Protein AF-A0A849TDD7-F1 (afdb_monomer)

Radius of gyration: 32.03 Å; Cα contacts (8 Å, |Δi|>4): 141; chains: 1; bounding box: 71×81×75 Å

Foldseek 3Di:
DDDDDDDDDDDDDDDDDDDDDDDPPDDDPDDDDDPPDPPDDPPPPPPPPDPPFDKAFADDVVVLVVLLVVLVVVCVVVVNLSVLQSVQVSVQVRQQRIDTNNFGKGFQDHSVVVSVVVVCCCVVPVVVLVVVLVVCCVPQNCPGPSNVVSVCCCVLPVVLLVVQLVVVVVVQNRQQRIDDPNDGGHDDDDSNVSSVVSSVVVVVD

Solvent-accessible surface area (backbone atoms only — not comparable to full-atom values): 12435 Å² total; per-residue (Å²): 135,92,80,88,89,81,86,86,86,85,88,82,83,88,80,91,83,89,83,87,82,83,81,83,79,87,84,88,86,86,78,82,89,71,86,70,71,78,75,74,72,75,73,70,76,75,79,64,72,80,77,76,72,52,75,46,78,60,78,60,71,65,63,53,51,54,50,52,52,54,32,49,52,48,12,62,76,48,77,52,62,39,43,41,46,40,55,36,51,54,48,36,54,55,32,55,20,37,21,56,75,84,45,51,34,45,58,73,64,56,25,65,62,52,47,52,54,47,50,51,46,42,61,73,46,50,47,53,54,51,51,52,50,51,52,43,36,74,76,60,32,78,89,28,69,66,43,51,51,52,52,48,46,42,60,73,47,49,46,52,35,52,50,37,34,50,51,47,53,52,50,38,51,50,31,60,29,29,34,46,98,86,47,64,38,79,69,87,83,59,54,63,60,54,14,50,53,54,43,54,53,64,71,77,110

Secondary structure (DSSP, 8-state):
-------------------------S----------------------S-----EEE-S-HHHHHHHHHHHHHHHHHTTTTTHHHHHHHHHHHHHHHEEETTEE-EE---HHHHHHHHHHHIIIIIHHHHHHHHHHHHHH-TTSHHHHHHHHHIIIIIHHHHHHHHHHHHHHHHHHTEEETTEEP---S-HHHHHHHHHHHHH--

Structure (mmCIF, N/CA/C/O backbone):
data_AF-A0A849TDD7-F1
#
_entry.id   AF-A0A849TDD7-F1
#
loop_
_atom_site.group_PDB
_atom_site.id
_atom_site.type_symbol
_atom_site.label_atom_id
_atom_site.label_alt_id
_atom_site.label_comp_id
_atom_site.label_asym_id
_atom_site.label_entity_id
_atom_site.label_seq_id
_atom_site.pdbx_PDB_ins_code
_atom_site.Cartn_x
_atom_site.Cartn_y
_atom_site.Cartn_z
_atom_site.occupancy
_atom_site.B_iso_or_equiv
_atom_site.auth_seq_id
_atom_site.auth_comp_id
_atom_site.auth_asym_id
_atom_site.auth_atom_id
_atom_site.pdbx_PDB_model_num
ATOM 1 N N . MET A 1 1 ? -48.270 4.237 -44.520 1.00 42.12 1 MET A N 1
ATOM 2 C CA . MET A 1 1 ? -48.509 3.915 -43.096 1.00 42.12 1 MET A CA 1
ATOM 3 C C . MET A 1 1 ? -47.925 5.034 -42.251 1.00 42.12 1 MET A C 1
ATOM 5 O O . MET A 1 1 ? -46.867 5.546 -42.582 1.00 42.12 1 MET A O 1
ATOM 9 N N . GLN A 1 2 ? -48.700 5.493 -41.275 1.00 45.41 2 GLN A N 1
ATOM 10 C CA . GLN A 1 2 ? -48.549 6.743 -40.530 1.00 45.41 2 GLN A CA 1
ATOM 11 C C . GLN A 1 2 ? -47.284 6.784 -39.653 1.00 45.41 2 GLN A C 1
ATOM 13 O O . GLN A 1 2 ? -47.092 5.870 -38.861 1.00 45.41 2 GLN A O 1
ATOM 18 N N . SER A 1 3 ? -46.526 7.889 -39.668 1.00 48.84 3 SER A N 1
ATOM 19 C CA . SER A 1 3 ? -45.903 8.422 -38.441 1.00 48.84 3 SER A CA 1
ATOM 20 C C . SER A 1 3 ? -45.482 9.897 -38.589 1.00 48.84 3 SER A C 1
ATOM 22 O O . SER A 1 3 ? -44.426 10.216 -39.120 1.00 48.84 3 SER A O 1
ATOM 24 N N . ARG A 1 4 ? -46.376 10.776 -38.118 1.00 45.84 4 ARG A N 1
ATOM 25 C CA . ARG A 1 4 ? -46.170 12.064 -37.421 1.00 45.84 4 ARG A CA 1
ATOM 26 C C . ARG A 1 4 ? -44.937 12.918 -37.783 1.00 45.84 4 ARG A C 1
ATOM 28 O O . ARG A 1 4 ? -43.847 12.717 -37.261 1.00 45.84 4 ARG A O 1
ATOM 35 N N . LEU A 1 5 ? -45.201 13.978 -38.548 1.00 48.69 5 LEU A N 1
ATOM 36 C CA . LEU A 1 5 ? -44.425 15.219 -38.587 1.00 48.69 5 LEU A CA 1
ATOM 37 C C . LEU A 1 5 ? -44.978 16.194 -37.533 1.00 48.69 5 LEU A C 1
ATOM 39 O O . LEU A 1 5 ? -46.172 16.482 -37.530 1.00 48.69 5 LEU A O 1
ATOM 43 N N . THR A 1 6 ? -44.103 16.739 -36.694 1.00 58.81 6 THR A N 1
ATOM 44 C CA . THR A 1 6 ? -44.304 18.003 -35.962 1.00 58.81 6 THR A CA 1
ATOM 45 C C . THR A 1 6 ? -42.955 18.712 -35.898 1.00 58.81 6 THR A C 1
ATOM 47 O O . THR A 1 6 ? -42.047 18.170 -35.267 1.00 58.81 6 THR A O 1
ATOM 50 N N . PRO A 1 7 ? -42.789 19.896 -36.511 1.00 56.72 7 PRO A N 1
ATOM 51 C CA . PRO A 1 7 ? -41.690 20.793 -36.200 1.00 56.72 7 PRO A CA 1
ATOM 52 C C . PRO A 1 7 ? -42.165 21.827 -35.171 1.00 56.72 7 PRO A C 1
ATOM 54 O O . PRO A 1 7 ? -43.121 22.561 -35.411 1.00 56.72 7 PRO A O 1
ATOM 57 N N . ALA A 1 8 ? -41.498 21.892 -34.020 1.00 46.75 8 ALA A N 1
ATOM 58 C CA . ALA A 1 8 ? -41.648 23.000 -33.084 1.00 46.75 8 ALA A CA 1
ATOM 59 C C . ALA A 1 8 ? -40.486 23.976 -33.292 1.00 46.75 8 ALA A C 1
ATOM 61 O O . ALA A 1 8 ? -39.383 23.802 -32.779 1.00 46.75 8 ALA A O 1
ATOM 62 N N . THR A 1 9 ? -40.768 24.992 -34.097 1.00 43.50 9 THR A N 1
ATOM 63 C CA . THR A 1 9 ? -40.091 26.287 -34.126 1.00 43.50 9 THR A CA 1
ATOM 64 C C . THR A 1 9 ? -40.313 27.000 -32.791 1.00 43.50 9 THR A C 1
ATOM 66 O O . THR A 1 9 ? -41.452 27.073 -32.335 1.00 43.50 9 THR A O 1
ATOM 69 N N . THR A 1 10 ? -39.257 27.557 -32.188 1.00 47.16 10 THR A N 1
ATOM 70 C CA . THR A 1 10 ? -39.148 28.991 -31.823 1.00 47.16 10 THR A CA 1
ATOM 71 C C . THR A 1 10 ? -37.939 29.224 -30.912 1.00 47.16 10 THR A C 1
ATOM 73 O O . THR A 1 10 ? -37.843 28.703 -29.805 1.00 47.16 10 THR A O 1
ATOM 76 N N . ILE A 1 11 ? -37.025 30.044 -31.428 1.00 43.97 11 ILE A N 1
ATOM 77 C CA . ILE A 1 11 ? -35.917 30.726 -30.753 1.00 43.97 11 ILE A CA 1
ATOM 78 C C . ILE A 1 11 ? -36.470 32.014 -30.116 1.00 43.97 11 ILE A C 1
ATOM 80 O O . ILE A 1 11 ? -37.254 32.707 -30.758 1.00 43.97 11 ILE A O 1
ATOM 84 N N . GLY A 1 12 ? -36.021 32.374 -28.910 1.00 39.81 12 GLY A N 1
ATOM 85 C CA . GLY A 1 12 ? -36.244 33.697 -28.298 1.00 39.81 12 GLY A CA 1
ATOM 86 C C . GLY A 1 12 ? -36.061 33.630 -26.779 1.00 39.81 12 GLY A C 1
ATOM 87 O O . GLY A 1 12 ? -36.898 33.068 -26.088 1.00 39.81 12 GLY A O 1
ATOM 88 N N . ALA A 1 13 ? -34.874 33.917 -26.242 1.00 40.66 13 ALA A N 1
ATOM 89 C CA . ALA A 1 13 ? -34.393 35.257 -25.876 1.00 40.66 13 ALA A CA 1
ATOM 90 C C . ALA A 1 13 ? -35.191 35.891 -24.716 1.00 40.66 13 ALA A C 1
ATOM 92 O O . ALA A 1 13 ? -36.338 36.296 -24.877 1.00 40.66 13 ALA A O 1
ATOM 93 N N . ALA A 1 14 ? -34.536 35.991 -23.554 1.00 46.47 14 ALA A N 1
ATOM 94 C CA . ALA A 1 14 ? -34.958 36.811 -22.419 1.00 46.47 14 ALA A CA 1
ATOM 95 C C . ALA A 1 14 ? -34.859 38.312 -22.753 1.00 46.47 14 ALA A C 1
ATOM 97 O O . ALA A 1 14 ? -33.943 38.719 -23.472 1.00 46.47 14 ALA A O 1
ATOM 98 N N . PRO A 1 15 ? -35.768 39.132 -22.206 1.00 54.00 15 PRO A N 1
ATOM 99 C CA . PRO A 1 15 ? -35.358 40.201 -21.281 1.00 54.00 15 PRO A CA 1
ATOM 100 C C . PRO A 1 15 ? -36.323 40.288 -20.073 1.00 54.00 15 PRO A C 1
ATOM 102 O O . PRO A 1 15 ? -37.505 39.993 -20.183 1.00 54.00 15 PRO A O 1
ATOM 105 N N . ALA A 1 16 ? -35.855 40.459 -18.834 1.00 42.69 16 ALA A N 1
ATOM 106 C CA . ALA A 1 16 ? -35.439 41.721 -18.209 1.00 42.69 16 ALA A CA 1
ATOM 107 C C . ALA A 1 16 ? -36.517 42.823 -18.262 1.00 42.69 16 ALA A C 1
ATOM 109 O O . ALA A 1 16 ? -36.745 43.393 -19.323 1.00 42.69 16 ALA A O 1
ATOM 110 N N . LEU A 1 17 ? -37.124 43.106 -17.098 1.00 40.22 17 LEU A N 1
ATOM 111 C CA . LEU A 1 17 ? -37.521 44.411 -16.520 1.00 40.22 17 LEU A CA 1
ATOM 112 C C . LEU A 1 17 ? -38.616 44.141 -15.466 1.00 40.22 17 LEU A C 1
ATOM 114 O O . LEU A 1 17 ? -39.667 43.596 -15.770 1.00 40.22 17 LEU A O 1
ATOM 118 N N . ALA A 1 18 ? -38.277 44.260 -14.183 1.00 42.75 18 ALA A N 1
ATOM 119 C CA . ALA A 1 18 ? -38.480 45.459 -13.361 1.00 42.75 18 ALA A CA 1
ATOM 120 C C . ALA A 1 18 ? -39.764 45.348 -12.521 1.00 42.75 18 ALA A C 1
ATOM 122 O O . ALA A 1 18 ? -40.864 45.561 -13.013 1.00 42.75 18 ALA A O 1
ATOM 123 N N . SER A 1 19 ? -39.601 45.054 -11.231 1.00 46.06 19 SER A N 1
ATOM 124 C CA . SER A 1 19 ? -40.636 45.277 -10.221 1.00 46.06 19 SER A CA 1
ATOM 125 C C . SER A 1 19 ? -39.984 45.715 -8.906 1.00 46.06 19 SER A C 1
ATOM 127 O O . SER A 1 19 ? -39.454 44.902 -8.154 1.00 46.06 19 SER A O 1
ATOM 129 N N . GLU A 1 20 ? -39.979 47.035 -8.724 1.00 48.38 20 GLU A N 1
ATOM 130 C CA . GLU A 1 20 ? -40.361 47.742 -7.494 1.00 48.38 20 GLU A CA 1
ATOM 131 C C . GLU A 1 20 ? -39.643 47.399 -6.176 1.00 48.38 20 GLU A C 1
ATOM 133 O O . GLU A 1 20 ? -39.979 46.456 -5.466 1.00 48.38 20 GLU A O 1
ATOM 138 N N . VAL A 1 21 ? -38.729 48.290 -5.777 1.00 52.25 21 VAL A N 1
ATOM 139 C CA . VAL A 1 21 ? -38.281 48.447 -4.386 1.00 52.25 21 VAL A CA 1
ATOM 140 C C . VAL A 1 21 ? -38.798 49.801 -3.889 1.00 52.25 21 VAL A C 1
ATOM 142 O O . VAL A 1 21 ? -38.282 50.831 -4.331 1.00 52.25 21 VAL A O 1
ATOM 145 N N . PRO A 1 22 ? -39.807 49.859 -3.002 1.00 53.66 22 PRO A N 1
ATOM 146 C CA . PRO A 1 22 ? -40.204 51.118 -2.393 1.00 53.66 22 PRO A CA 1
ATOM 147 C C . PRO A 1 22 ? -39.224 51.543 -1.289 1.00 53.66 22 PRO A C 1
ATOM 149 O O . PRO A 1 22 ? -38.859 50.784 -0.390 1.00 53.66 22 PRO A O 1
ATOM 152 N N . SER A 1 23 ? -38.818 52.807 -1.394 1.00 57.09 23 SER A N 1
ATOM 153 C CA . SER A 1 23 ? -37.984 53.579 -0.476 1.00 57.09 23 SER A CA 1
ATOM 154 C C . SER A 1 23 ? -38.614 53.691 0.918 1.00 57.09 23 SER A C 1
ATOM 156 O O . SER A 1 23 ? -39.478 54.530 1.148 1.00 57.09 23 SER A O 1
ATOM 158 N N . PHE A 1 24 ? -38.131 52.884 1.865 1.00 46.06 24 PHE A N 1
ATOM 159 C CA . PHE A 1 24 ? -38.420 52.992 3.304 1.00 46.06 24 PHE A CA 1
ATOM 160 C C . PHE A 1 24 ? -37.334 53.788 4.056 1.00 46.06 24 PHE A C 1
ATOM 162 O O . PHE A 1 24 ? -37.011 53.515 5.211 1.00 46.06 24 PHE A O 1
ATOM 169 N N . ALA A 1 25 ? -36.729 54.778 3.399 1.00 45.62 25 ALA A N 1
ATOM 170 C CA . ALA A 1 25 ? -35.907 55.772 4.074 1.00 45.62 25 ALA A CA 1
ATOM 171 C C . ALA A 1 25 ? -36.812 56.916 4.564 1.00 45.62 25 ALA A C 1
ATOM 173 O O . ALA A 1 25 ? -37.527 57.500 3.757 1.00 45.62 25 ALA A O 1
ATOM 174 N N . ALA A 1 26 ? -36.716 57.242 5.860 1.00 48.66 26 ALA A N 1
ATOM 175 C CA . ALA A 1 26 ? -37.228 58.456 6.527 1.00 48.66 26 ALA A CA 1
ATOM 176 C C . ALA A 1 26 ? -38.499 58.348 7.400 1.00 48.66 26 ALA A C 1
ATOM 178 O O . ALA A 1 26 ? -39.409 59.162 7.271 1.00 48.66 26 ALA A O 1
ATOM 179 N N . SER A 1 27 ? -38.550 57.429 8.374 1.00 50.09 27 SER A N 1
ATOM 180 C CA . SER A 1 27 ? -39.501 57.543 9.509 1.00 50.09 27 SER A CA 1
ATOM 181 C C . SER A 1 27 ? -39.026 56.875 10.809 1.00 50.09 27 SER A C 1
ATOM 183 O O . SER A 1 27 ? -39.798 56.223 11.501 1.00 50.09 27 SER A O 1
ATOM 185 N N . VAL A 1 28 ? -37.755 57.048 11.186 1.00 50.38 28 VAL A N 1
ATOM 186 C CA . VAL A 1 28 ? -37.268 56.640 12.523 1.00 50.38 28 VAL A CA 1
ATOM 187 C C . VAL A 1 28 ? -36.609 57.834 13.212 1.00 50.38 28 VAL A C 1
ATOM 189 O O . VAL A 1 28 ? -35.414 57.847 13.484 1.00 50.38 28 VAL A O 1
ATOM 192 N N . LEU A 1 29 ? -37.395 58.885 13.444 1.00 52.53 29 LEU A N 1
ATOM 193 C CA . LEU A 1 29 ? -36.980 60.060 14.210 1.00 52.53 29 LEU A CA 1
ATOM 194 C C . LEU A 1 29 ? -38.012 60.346 15.310 1.00 52.53 29 LEU A C 1
ATOM 196 O O . LEU A 1 29 ? -38.779 61.289 15.190 1.00 52.53 29 LEU A O 1
ATOM 200 N N . ALA A 1 30 ? -38.071 59.484 16.331 1.00 54.78 30 ALA A N 1
ATOM 201 C CA . ALA A 1 30 ? -38.584 59.781 17.679 1.00 54.78 30 ALA A CA 1
ATOM 202 C C . ALA A 1 30 ? -38.678 58.487 18.508 1.00 54.78 30 ALA A C 1
ATOM 204 O O . ALA A 1 30 ? -39.689 57.789 18.476 1.00 54.78 30 ALA A O 1
ATOM 205 N N . ALA A 1 31 ? -37.646 58.176 19.290 1.00 51.62 31 ALA A N 1
ATOM 206 C CA . ALA A 1 31 ? -37.797 57.307 20.454 1.00 51.62 31 ALA A CA 1
ATOM 207 C C . ALA A 1 31 ? -36.919 57.857 21.594 1.00 51.62 31 ALA A C 1
ATOM 209 O O . ALA A 1 31 ? -35.774 58.237 21.337 1.00 51.62 31 ALA A O 1
ATOM 210 N N . PRO A 1 32 ? -37.454 57.973 22.822 1.00 56.06 32 PRO A N 1
ATOM 211 C CA . PRO A 1 32 ? -36.772 58.610 23.942 1.00 56.06 32 PRO A CA 1
ATOM 212 C C . PRO A 1 32 ? -35.548 57.798 24.374 1.00 56.06 32 PRO A C 1
ATOM 214 O O . PRO A 1 32 ? -35.567 56.568 24.353 1.00 56.06 32 PRO A O 1
ATOM 217 N N . VAL A 1 33 ? -34.491 58.504 24.782 1.00 57.72 33 VAL A N 1
ATOM 218 C CA . VAL A 1 33 ? -33.256 57.938 25.336 1.00 57.72 33 VAL A CA 1
ATOM 219 C C . VAL A 1 33 ? -33.602 57.149 26.601 1.00 57.72 33 VAL A C 1
ATOM 221 O O . VAL A 1 33 ? -33.720 57.707 27.689 1.00 57.72 33 VAL A O 1
ATOM 224 N N . LEU A 1 34 ? -33.794 55.840 26.452 1.00 48.25 34 LEU A N 1
ATOM 225 C CA . LEU A 1 34 ? -33.737 54.903 27.561 1.00 48.25 34 LEU A CA 1
ATOM 226 C C . LEU A 1 34 ? -32.263 54.731 27.908 1.00 48.25 34 LEU A C 1
ATOM 228 O O . LEU A 1 34 ? -31.477 54.235 27.102 1.00 48.25 34 LEU A O 1
ATOM 232 N N . THR A 1 35 ? -31.893 55.162 29.107 1.00 53.88 35 THR A N 1
ATOM 233 C CA . THR A 1 35 ? -30.595 54.913 29.726 1.00 53.88 35 THR A CA 1
ATOM 234 C C . THR A 1 35 ? -30.406 53.400 29.877 1.00 53.88 35 THR A C 1
ATOM 236 O O . THR A 1 35 ? -30.745 52.816 30.904 1.00 53.88 35 THR A O 1
ATOM 239 N N . SER A 1 36 ? -29.916 52.724 28.836 1.00 52.81 36 SER A N 1
ATOM 240 C CA . SER A 1 36 ? -29.479 51.339 28.956 1.00 52.81 36 SER A CA 1
ATOM 241 C C . SER A 1 36 ? -28.210 51.341 29.798 1.00 52.81 36 SER A C 1
ATOM 243 O O . SER A 1 36 ? -27.177 51.860 29.370 1.00 52.81 36 SER A O 1
ATOM 245 N N . SER A 1 37 ? -28.302 50.775 31.001 1.00 59.19 37 SER A N 1
ATOM 246 C CA . SER A 1 37 ? -27.148 50.29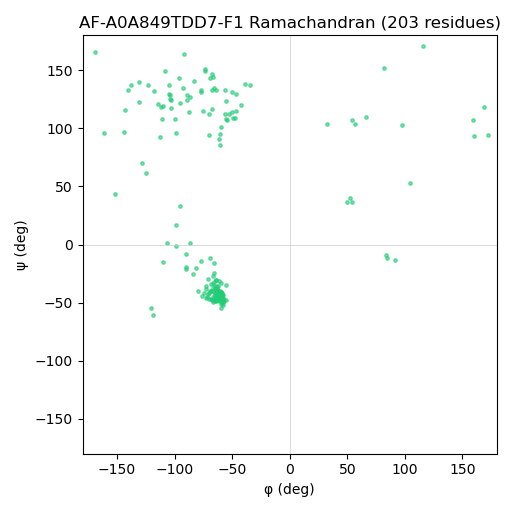5 31.765 1.00 59.19 37 SER A CA 1
ATOM 247 C C . SER A 1 37 ? -26.144 49.631 30.806 1.00 59.19 37 SER A C 1
ATOM 249 O O . SER A 1 37 ? -26.598 48.936 29.887 1.00 59.19 37 SER A O 1
ATOM 251 N N . PRO A 1 38 ? -24.819 49.846 30.947 1.00 68.62 38 PRO A N 1
ATOM 252 C CA . PRO A 1 38 ? -23.840 49.215 30.068 1.00 68.62 38 PRO A CA 1
ATOM 253 C C . PRO A 1 38 ? -24.132 47.710 30.004 1.00 68.62 38 PRO A C 1
ATOM 255 O O . PRO A 1 38 ? -24.366 47.105 31.056 1.00 68.62 38 PRO A O 1
ATOM 258 N N . PRO A 1 39 ? -24.192 47.101 28.804 1.00 62.69 39 PRO A N 1
ATOM 259 C CA . PRO A 1 39 ? -24.427 45.673 28.699 1.00 62.69 39 PRO A CA 1
ATOM 260 C C . PRO A 1 39 ? -23.356 44.992 29.538 1.00 62.69 39 PRO A C 1
ATOM 262 O O . PRO A 1 39 ? -22.166 45.253 29.348 1.00 62.69 39 PRO A O 1
ATOM 265 N N . ALA A 1 40 ? -23.786 44.176 30.503 1.00 59.53 40 ALA A N 1
ATOM 266 C CA . ALA A 1 40 ? -22.894 43.281 31.209 1.00 59.53 40 ALA A CA 1
ATOM 267 C C . ALA A 1 40 ? -22.042 42.601 30.140 1.00 59.53 40 ALA A C 1
ATOM 269 O O . ALA A 1 40 ? -22.587 41.922 29.265 1.00 59.53 40 ALA A O 1
ATOM 270 N N . THR A 1 41 ? -20.735 42.874 30.154 1.00 55.84 41 THR A N 1
ATOM 271 C CA . THR A 1 41 ? -19.761 42.165 29.333 1.00 55.84 41 THR A CA 1
ATOM 272 C C . THR A 1 41 ? -20.154 40.697 29.405 1.00 55.84 41 THR A C 1
ATOM 274 O O . THR A 1 41 ? -20.237 40.188 30.527 1.00 55.84 41 THR A O 1
ATOM 277 N N . PRO A 1 42 ? -20.481 40.026 28.283 1.00 62.88 42 PRO A N 1
ATOM 278 C CA . PRO A 1 42 ? -20.708 38.596 28.317 1.00 62.88 42 PRO A CA 1
ATOM 279 C C . PRO A 1 42 ? -19.466 38.027 28.979 1.00 62.88 42 PRO A C 1
ATOM 281 O O . PRO A 1 42 ? -18.373 38.188 28.432 1.00 62.88 42 PRO A O 1
ATOM 284 N N . SER A 1 43 ? -19.606 37.486 30.193 1.00 61.34 43 SER A N 1
ATOM 285 C CA . SER A 1 43 ? -18.535 36.736 30.830 1.00 61.34 43 SER A CA 1
ATOM 286 C C . SER A 1 43 ? -18.086 35.756 29.770 1.00 61.34 43 SER A C 1
ATOM 288 O O . SER A 1 43 ? -18.868 34.885 29.378 1.00 61.34 43 SER A O 1
ATOM 290 N N . ALA A 1 44 ? -16.894 35.992 29.215 1.00 63.03 44 ALA A N 1
ATOM 291 C CA . ALA A 1 44 ? -16.324 35.124 28.208 1.00 63.03 44 ALA A CA 1
ATOM 292 C C . ALA A 1 44 ? -16.498 33.703 28.750 1.00 63.03 44 ALA A C 1
ATOM 294 O O . ALA A 1 44 ? -16.214 33.512 29.940 1.00 63.03 44 ALA A O 1
ATOM 295 N N . PRO A 1 45 ? -17.052 32.754 27.970 1.00 64.50 45 PRO A N 1
ATOM 296 C CA . PRO A 1 45 ? -17.228 31.398 28.453 1.00 64.50 45 PRO A CA 1
ATOM 297 C C . PRO A 1 45 ? -15.877 30.982 29.011 1.00 64.50 45 PRO A C 1
ATOM 299 O O . PRO A 1 45 ? -14.886 30.969 28.280 1.00 64.50 45 PRO A O 1
ATOM 302 N N . VAL A 1 46 ? -15.826 30.775 30.329 1.00 62.59 46 VAL A N 1
ATOM 303 C CA . VAL A 1 46 ? -14.640 30.261 30.996 1.00 62.59 46 VAL A CA 1
ATOM 304 C C . VAL A 1 46 ? -14.359 28.976 30.247 1.00 62.59 46 VAL A C 1
ATOM 306 O O . VAL A 1 46 ? -15.162 28.045 30.324 1.00 62.59 46 VAL A O 1
ATOM 309 N N . LEU A 1 47 ? -13.301 28.976 29.431 1.00 59.38 47 LEU A N 1
ATOM 310 C CA . LEU A 1 47 ? -12.817 27.785 28.755 1.00 59.38 47 LEU A CA 1
ATOM 311 C C . LEU A 1 47 ? -12.430 26.849 29.892 1.00 59.38 47 LEU A C 1
ATOM 313 O O . LEU A 1 47 ? -11.346 26.952 30.461 1.00 59.38 47 LEU A O 1
ATOM 317 N N . THR A 1 48 ? -13.401 26.041 30.310 1.00 60.09 48 THR A N 1
ATOM 318 C CA . THR A 1 48 ? -13.240 25.036 31.347 1.00 60.09 48 THR A CA 1
ATOM 319 C C . THR A 1 48 ? -12.093 24.168 30.856 1.00 60.09 48 THR A C 1
ATOM 321 O O . THR A 1 48 ? -12.038 23.888 29.654 1.00 60.09 48 THR A O 1
ATOM 324 N N . GLU A 1 49 ? -11.129 23.884 31.738 1.00 66.00 49 GLU A N 1
ATOM 325 C CA . GLU A 1 49 ? -9.891 23.172 31.408 1.00 66.00 49 GLU A CA 1
ATOM 326 C C . GLU A 1 49 ? -10.123 22.104 30.337 1.00 66.00 49 GLU A C 1
ATOM 328 O O . GLU A 1 49 ? -11.134 21.403 30.425 1.00 66.00 49 GLU A O 1
ATOM 333 N N . PRO A 1 50 ? -9.224 21.970 29.341 1.00 66.38 50 PRO A N 1
ATOM 334 C CA . PRO A 1 50 ? -9.420 21.073 28.209 1.00 66.38 50 PRO A CA 1
ATOM 335 C C . PRO A 1 50 ? -9.868 19.712 28.725 1.00 66.38 50 PRO A C 1
ATOM 337 O O . PRO A 1 50 ? -9.084 19.014 29.373 1.00 66.38 50 PRO A O 1
ATOM 340 N N . GLU A 1 51 ? -11.140 19.381 28.488 1.00 68.62 51 GLU A N 1
ATOM 341 C CA . GLU A 1 51 ? -11.752 18.152 28.967 1.00 68.62 51 GLU A CA 1
ATOM 342 C C . GLU A 1 51 ? -10.874 17.007 28.472 1.00 68.62 51 GLU A C 1
ATOM 344 O O . GLU A 1 51 ? -10.760 16.753 27.269 1.00 68.62 51 GLU A O 1
ATOM 349 N N . ARG A 1 52 ? -10.131 16.389 29.396 1.00 62.75 52 ARG A N 1
ATOM 350 C CA . ARG A 1 52 ? -9.186 15.331 29.055 1.00 62.75 52 ARG A CA 1
ATOM 351 C C . ARG A 1 52 ? -10.015 14.130 28.642 1.00 62.75 52 ARG A C 1
ATOM 353 O O . ARG A 1 52 ? -10.446 13.359 29.492 1.00 62.75 52 ARG A O 1
ATOM 360 N N . LEU A 1 53 ? -10.253 13.996 27.340 1.00 68.56 53 LEU A N 1
ATOM 361 C CA . LEU A 1 53 ? -11.000 12.885 26.763 1.00 68.56 53 LEU A CA 1
ATOM 362 C C . LEU A 1 53 ? -10.309 11.577 27.184 1.00 68.56 53 LEU A C 1
ATOM 364 O O . LEU A 1 53 ? -9.169 11.341 26.767 1.00 68.56 53 LEU A O 1
ATOM 368 N N . PRO A 1 54 ? -10.940 10.738 28.026 1.00 75.38 54 PRO A N 1
ATOM 369 C CA . PRO A 1 54 ? -10.285 9.549 28.539 1.00 75.38 54 PRO A CA 1
ATOM 370 C C . PRO A 1 54 ? -10.068 8.570 27.384 1.00 75.38 54 PRO A C 1
ATOM 372 O O . PRO A 1 54 ? -11.012 8.091 26.748 1.00 75.38 54 PRO A O 1
ATOM 375 N N . PHE A 1 55 ? -8.794 8.314 27.101 1.00 77.31 55 PHE A N 1
ATOM 376 C CA . PHE A 1 55 ? -8.332 7.304 26.161 1.00 77.31 55 PHE A CA 1
ATOM 377 C C . PHE A 1 55 ? -7.906 6.082 26.968 1.00 77.31 55 PHE A C 1
ATOM 379 O O . PHE A 1 55 ? -6.887 6.111 27.661 1.00 77.31 55 PHE A O 1
ATOM 386 N N . THR A 1 56 ? -8.691 5.009 26.902 1.00 81.06 56 THR A N 1
ATOM 387 C CA . THR A 1 56 ? -8.405 3.776 27.642 1.00 81.06 56 THR A CA 1
ATOM 388 C C . THR A 1 56 ? -8.189 2.637 26.665 1.00 81.06 56 THR A C 1
ATOM 390 O O . THR A 1 56 ? -8.971 2.424 25.738 1.00 81.06 56 THR A O 1
ATOM 393 N N . TRP A 1 57 ? -7.111 1.888 26.870 1.00 80.38 57 TRP A N 1
ATOM 394 C CA . TRP A 1 57 ? -6.850 0.675 26.117 1.00 80.38 57 TRP A CA 1
ATOM 395 C C . TRP A 1 57 ? -7.176 -0.540 26.980 1.00 80.38 57 TRP A C 1
ATOM 397 O O . TRP A 1 57 ? -6.568 -0.753 28.027 1.00 80.38 57 TRP A O 1
ATOM 407 N N . VAL A 1 58 ? -8.154 -1.324 26.534 1.00 76.88 58 VAL A N 1
ATOM 408 C CA . VAL A 1 58 ? -8.653 -2.514 27.224 1.00 76.88 58 VAL A CA 1
ATOM 409 C C . VAL A 1 58 ? -8.269 -3.726 26.377 1.00 76.88 58 VAL A C 1
ATOM 411 O O . VAL A 1 58 ? -8.946 -4.093 25.414 1.00 76.88 58 VAL A O 1
ATOM 414 N N . GLY A 1 59 ? -7.115 -4.321 26.672 1.00 77.12 59 GLY A N 1
ATOM 415 C CA . GLY A 1 59 ? -6.621 -5.492 25.953 1.00 77.12 59 GLY A CA 1
ATOM 416 C C . GLY A 1 59 ? -5.418 -6.141 26.631 1.00 77.12 59 GLY A C 1
ATOM 417 O O . GLY A 1 59 ? -4.790 -5.561 27.507 1.00 77.12 59 GLY A O 1
ATOM 418 N N . SER A 1 60 ? -5.079 -7.365 26.223 1.00 83.62 60 SER A N 1
ATOM 419 C CA . SER A 1 60 ? -3.795 -7.985 26.569 1.00 83.62 60 SER A CA 1
ATOM 420 C C . SER A 1 60 ? -2.873 -7.924 25.351 1.00 83.62 60 SER A C 1
ATOM 422 O O . SER A 1 60 ? -3.260 -8.430 24.286 1.00 83.62 60 SER A O 1
ATOM 424 N N . PRO A 1 61 ? -1.659 -7.349 25.466 1.00 83.56 61 PRO A N 1
ATOM 425 C CA . PRO A 1 61 ? -0.751 -7.203 24.329 1.00 83.56 61 PRO A CA 1
ATOM 426 C C . PRO A 1 61 ? -0.322 -8.576 23.804 1.00 83.56 61 PRO A C 1
ATOM 428 O O . PRO A 1 61 ? -0.164 -8.771 22.600 1.00 83.56 61 PRO A O 1
ATOM 431 N N . TRP A 1 62 ? -0.252 -9.568 24.694 1.00 88.88 62 TRP A N 1
ATOM 432 C CA . TRP A 1 62 ? 0.083 -10.944 24.352 1.00 88.88 62 TRP A CA 1
ATOM 433 C C . TRP A 1 62 ? -0.944 -11.599 23.422 1.00 88.88 62 TRP A C 1
ATOM 435 O O . TRP A 1 62 ? -0.583 -12.334 22.502 1.00 88.88 62 TRP A O 1
ATOM 445 N N . SER A 1 63 ? -2.231 -11.284 23.600 1.00 87.50 63 SER A N 1
ATOM 446 C CA . SER A 1 63 ? -3.284 -11.798 22.715 1.00 87.50 63 SER A CA 1
ATOM 447 C C . SER A 1 63 ? -3.126 -11.292 21.274 1.00 87.50 63 SER A C 1
ATOM 449 O O . SER A 1 63 ? -3.361 -12.044 20.325 1.00 87.50 63 SER A O 1
ATOM 451 N N . LEU A 1 64 ? -2.667 -10.043 21.109 1.00 88.75 64 LEU A N 1
ATOM 452 C CA . LEU A 1 64 ? -2.387 -9.432 19.810 1.00 88.75 64 LEU A CA 1
ATOM 453 C C . LEU A 1 64 ? -1.138 -10.044 19.169 1.00 88.75 64 LEU A C 1
ATOM 455 O O . LEU A 1 64 ? -1.157 -10.381 17.988 1.00 88.75 64 LEU A O 1
ATOM 459 N N . VAL A 1 65 ? -0.074 -10.260 19.946 1.00 90.19 65 VAL A N 1
ATOM 460 C CA . VAL A 1 65 ? 1.149 -10.911 19.449 1.00 90.19 65 VAL A CA 1
ATOM 461 C C . VAL A 1 65 ? 0.853 -12.328 18.957 1.00 90.19 65 VAL A C 1
ATOM 463 O O . VAL A 1 65 ? 1.246 -12.682 17.845 1.00 90.19 65 VAL A O 1
ATOM 466 N N . ARG A 1 66 ? 0.090 -13.117 19.727 1.00 92.56 66 ARG A N 1
ATOM 467 C CA . ARG A 1 66 ? -0.301 -14.478 19.337 1.00 92.56 66 ARG A CA 1
ATOM 468 C C . ARG A 1 66 ? -0.996 -14.488 17.978 1.00 92.56 66 ARG A C 1
ATOM 470 O O . ARG A 1 66 ? -0.616 -15.270 17.110 1.00 92.56 66 ARG A O 1
ATOM 477 N N . ILE A 1 67 ? -1.973 -13.606 17.755 1.00 92.31 67 ILE A N 1
ATOM 478 C CA . ILE A 1 67 ? -2.649 -13.561 16.454 1.00 92.31 67 ILE A CA 1
ATOM 479 C C . ILE A 1 67 ? -1.745 -13.069 15.321 1.00 92.31 67 ILE A C 1
ATOM 481 O O . ILE A 1 67 ? -1.858 -13.571 14.205 1.00 92.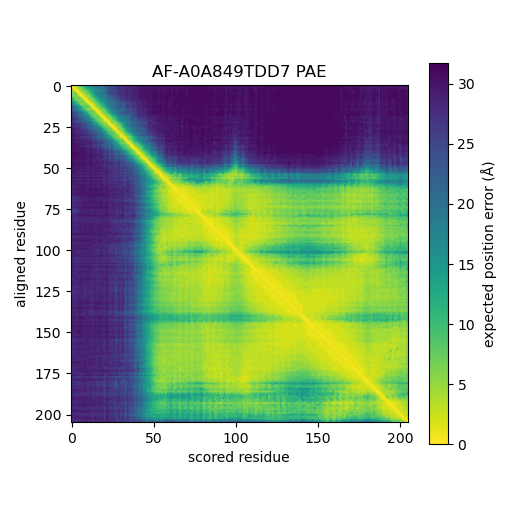31 67 ILE A O 1
ATOM 485 N N . CYS A 1 68 ? -0.821 -12.143 15.583 1.00 91.56 68 CYS A N 1
ATOM 486 C CA . CYS A 1 68 ? 0.162 -11.730 14.584 1.00 91.56 68 CYS A CA 1
ATOM 487 C C . CYS A 1 68 ? 1.005 -12.917 14.101 1.00 91.56 68 CYS A C 1
ATOM 489 O O . CYS A 1 68 ? 1.193 -13.061 12.895 1.00 91.56 68 CYS A O 1
ATOM 491 N N . ILE A 1 69 ? 1.440 -13.795 15.010 1.00 93.00 69 ILE A N 1
ATOM 492 C CA . ILE A 1 69 ? 2.218 -14.997 14.673 1.00 93.00 69 ILE A CA 1
ATOM 493 C C . ILE A 1 69 ? 1.387 -15.972 13.830 1.00 93.00 69 ILE A C 1
ATOM 495 O O . ILE A 1 69 ? 1.841 -16.389 12.766 1.00 93.00 69 ILE A O 1
ATOM 499 N N . PHE A 1 70 ? 0.152 -16.286 14.241 1.00 94.50 70 PHE A N 1
ATOM 500 C CA . PHE A 1 70 ? -0.732 -17.153 13.446 1.00 94.50 70 PHE A CA 1
ATOM 501 C C . PHE A 1 70 ? -0.997 -16.573 12.054 1.00 94.50 70 PHE A C 1
ATOM 503 O O . PHE A 1 70 ? -0.897 -17.279 11.054 1.00 94.50 70 PHE A O 1
ATOM 510 N N . ASN A 1 71 ? -1.274 -15.272 11.968 1.00 94.19 71 ASN A N 1
ATOM 511 C CA . ASN A 1 71 ? -1.497 -14.606 10.690 1.00 94.19 71 ASN A CA 1
ATOM 512 C C . ASN A 1 71 ? -0.240 -14.602 9.814 1.00 94.19 71 ASN A C 1
ATOM 514 O O . ASN A 1 71 ? -0.361 -14.748 8.599 1.00 94.19 71 ASN A O 1
ATOM 518 N N . ALA A 1 72 ? 0.951 -14.447 10.397 1.00 91.31 72 ALA A N 1
ATOM 519 C CA . ALA A 1 72 ? 2.215 -14.533 9.672 1.00 91.31 72 ALA A CA 1
ATOM 520 C C . ALA A 1 72 ? 2.439 -15.948 9.121 1.00 91.31 72 ALA A C 1
ATOM 522 O O . ALA A 1 72 ? 2.716 -16.092 7.933 1.00 91.31 72 ALA A O 1
ATOM 523 N N . PHE A 1 73 ? 2.214 -16.981 9.938 1.00 95.88 73 PHE A N 1
ATOM 524 C CA . PHE A 1 73 ? 2.291 -18.378 9.509 1.00 95.88 73 PHE A CA 1
ATOM 525 C C . PHE A 1 73 ? 1.331 -18.673 8.347 1.00 95.88 73 PHE A C 1
ATOM 527 O O . PHE A 1 73 ? 1.759 -19.161 7.303 1.00 95.88 73 PHE A O 1
ATOM 534 N N . LEU A 1 74 ? 0.055 -18.283 8.468 1.00 92.81 74 LEU A N 1
ATOM 535 C CA . LEU A 1 74 ? -0.920 -18.437 7.381 1.00 92.81 74 LEU A CA 1
ATOM 536 C C . LEU A 1 74 ? -0.530 -17.628 6.138 1.00 92.81 74 LEU A C 1
ATOM 538 O O . LEU A 1 74 ? -0.766 -18.067 5.015 1.00 92.81 74 LEU A O 1
ATOM 542 N N . THR A 1 75 ? 0.067 -16.449 6.312 1.00 92.44 75 THR A N 1
ATOM 543 C CA . THR A 1 75 ? 0.545 -15.633 5.189 1.00 92.44 75 THR A CA 1
ATOM 544 C 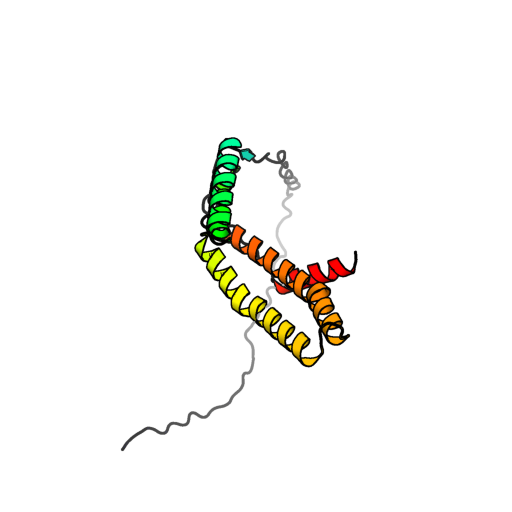C . THR A 1 75 ? 1.648 -16.352 4.424 1.00 92.44 75 THR A C 1
ATOM 546 O O . THR A 1 75 ? 1.582 -16.397 3.202 1.00 92.44 75 THR A O 1
ATOM 549 N N . VAL A 1 76 ? 2.625 -16.947 5.111 1.00 93.94 76 VAL A N 1
ATOM 550 C CA . VAL A 1 76 ? 3.694 -17.722 4.462 1.00 93.94 76 VAL A CA 1
ATOM 551 C C . VAL A 1 76 ? 3.113 -18.948 3.757 1.00 93.94 76 VAL A C 1
ATOM 553 O O . VAL A 1 76 ? 3.394 -19.163 2.581 1.00 93.94 76 VAL A O 1
ATOM 556 N N . LEU A 1 77 ? 2.227 -19.689 4.429 1.00 94.94 77 LEU A N 1
ATOM 557 C CA . LEU A 1 77 ? 1.601 -20.895 3.882 1.00 94.94 77 LEU A CA 1
ATOM 558 C C . LEU A 1 77 ? 0.757 -20.624 2.625 1.00 94.94 77 LEU A C 1
ATOM 560 O O . LEU A 1 77 ? 0.656 -21.470 1.744 1.00 94.94 77 LEU A O 1
ATOM 564 N N . THR A 1 78 ? 0.161 -19.435 2.530 1.00 93.44 78 THR A N 1
ATOM 565 C CA . THR A 1 78 ? -0.687 -19.017 1.399 1.00 93.44 78 THR A CA 1
ATOM 566 C C . THR A 1 78 ? 0.044 -18.142 0.380 1.00 93.44 78 THR A C 1
ATOM 568 O O . THR A 1 78 ? -0.606 -17.444 -0.398 1.00 93.44 78 THR A O 1
ATOM 571 N N . VAL A 1 79 ? 1.384 -18.127 0.392 1.00 92.50 79 VAL A N 1
ATOM 572 C CA . VAL A 1 79 ? 2.213 -17.326 -0.533 1.00 92.50 79 VAL A CA 1
ATOM 573 C C . VAL A 1 79 ? 1.796 -15.843 -0.533 1.00 92.50 79 VAL A C 1
ATOM 575 O O . VAL A 1 79 ? 1.690 -15.173 -1.555 1.00 92.50 79 VAL A O 1
ATOM 578 N N . GLY A 1 80 ? 1.484 -15.309 0.646 1.00 87.38 80 GLY A N 1
ATOM 579 C CA . GLY A 1 80 ? 1.125 -13.906 0.837 1.00 87.38 80 GLY A CA 1
ATOM 580 C C . GLY A 1 80 ? -0.369 -13.585 0.746 1.00 87.38 80 GLY A C 1
ATOM 581 O O . GLY A 1 80 ? -0.768 -12.508 1.192 1.00 87.38 80 GLY A O 1
ATOM 582 N N . VAL A 1 81 ? -1.222 -14.486 0.245 1.00 90.44 81 VAL A N 1
ATOM 583 C CA . VAL A 1 81 ? -2.652 -14.191 0.027 1.00 90.44 81 VAL A CA 1
ATOM 584 C C . VAL A 1 81 ? -3.383 -13.913 1.343 1.00 90.44 81 VAL A C 1
ATOM 586 O O . VAL A 1 81 ? -4.191 -12.989 1.425 1.00 90.44 81 VAL A O 1
ATOM 589 N N . TYR A 1 82 ? -3.069 -14.630 2.423 1.00 92.06 82 TYR A N 1
ATOM 590 C CA . TYR A 1 82 ? -3.745 -14.425 3.707 1.00 92.06 82 TYR A CA 1
ATOM 591 C C . TYR A 1 82 ? -3.404 -13.085 4.389 1.00 92.06 82 TYR A C 1
ATOM 593 O O . TYR A 1 82 ? -4.111 -12.661 5.309 1.00 92.06 82 TYR A O 1
ATOM 601 N N . ASN A 1 83 ? -2.388 -12.351 3.912 1.00 91.00 83 ASN A N 1
ATOM 602 C CA . ASN A 1 83 ? -1.986 -11.067 4.495 1.00 91.00 83 ASN A CA 1
ATOM 603 C C . ASN A 1 83 ? -3.155 -10.066 4.566 1.00 91.00 83 ASN A C 1
ATOM 605 O O . ASN A 1 83 ? -3.278 -9.313 5.535 1.00 91.00 83 ASN A O 1
ATOM 609 N N . PHE A 1 84 ? -4.053 -10.089 3.573 1.00 92.44 84 PHE A N 1
ATOM 610 C CA . PHE A 1 84 ? -5.209 -9.191 3.515 1.00 92.44 84 PHE A CA 1
ATOM 611 C C . PHE A 1 84 ? -6.205 -9.437 4.655 1.00 92.44 84 PHE A C 1
ATOM 613 O O . PHE A 1 84 ? -6.665 -8.478 5.277 1.00 92.44 84 PHE A O 1
ATOM 620 N N . TRP A 1 85 ? -6.493 -10.701 4.976 1.00 92.25 85 TRP A N 1
ATOM 621 C CA . TRP A 1 85 ? -7.368 -11.072 6.092 1.00 92.25 85 TRP A CA 1
ATOM 622 C C . TRP A 1 85 ? -6.689 -10.819 7.435 1.00 92.25 85 TRP A C 1
ATOM 624 O O . TRP A 1 85 ? -7.280 -10.171 8.303 1.00 92.25 85 TRP A O 1
ATOM 634 N N . GLY A 1 86 ? -5.422 -11.222 7.572 1.00 91.25 86 GLY A N 1
ATOM 635 C CA . GLY A 1 86 ? -4.651 -11.019 8.797 1.00 91.25 86 GLY A CA 1
ATOM 636 C C . GLY A 1 86 ? -4.545 -9.543 9.194 1.00 91.25 86 GLY A C 1
ATOM 637 O O . GLY A 1 86 ? -4.780 -9.187 10.349 1.00 91.25 86 GLY A O 1
ATOM 638 N N . ARG A 1 87 ? -4.293 -8.649 8.226 1.00 89.56 87 ARG A N 1
ATOM 639 C CA . ARG A 1 87 ? -4.271 -7.193 8.456 1.00 89.56 87 ARG A CA 1
ATOM 640 C C . ARG A 1 87 ? -5.605 -6.647 8.956 1.00 89.56 87 ARG A C 1
ATOM 642 O O . ARG A 1 87 ? -5.613 -5.753 9.804 1.00 89.56 87 ARG A O 1
ATOM 649 N N . THR A 1 88 ? -6.726 -7.133 8.421 1.00 91.81 88 THR A N 1
ATOM 650 C CA . THR A 1 88 ? -8.055 -6.683 8.866 1.00 91.81 88 THR A CA 1
ATOM 651 C C . THR A 1 88 ? -8.428 -7.222 10.237 1.00 91.81 88 THR A C 1
ATOM 653 O O . THR A 1 88 ? -9.030 -6.490 11.018 1.00 91.81 88 THR A O 1
ATOM 656 N N . GLU A 1 89 ? -8.021 -8.448 10.554 1.00 92.00 89 GLU A N 1
ATOM 657 C CA . GLU A 1 89 ? -8.292 -9.080 11.843 1.00 92.00 89 GLU A CA 1
ATOM 658 C C . GLU A 1 89 ? -7.519 -8.399 12.979 1.00 92.00 89 GLU A C 1
ATOM 660 O O . GLU A 1 89 ? -8.114 -8.008 13.982 1.00 92.00 89 GLU A O 1
ATOM 665 N N . ILE A 1 90 ? -6.217 -8.148 12.784 1.00 92.00 90 ILE A N 1
ATOM 666 C CA . ILE A 1 90 ? -5.398 -7.399 13.752 1.00 92.00 90 ILE A CA 1
ATOM 667 C C . ILE A 1 90 ? -6.017 -6.022 13.997 1.00 92.00 90 ILE A C 1
ATOM 669 O O . ILE A 1 90 ? -6.236 -5.631 15.138 1.00 92.00 90 ILE A O 1
ATOM 673 N N . ARG A 1 91 ? -6.375 -5.307 12.924 1.00 90.56 91 ARG A N 1
ATOM 674 C CA . ARG A 1 91 ? -6.985 -3.976 13.021 1.00 90.56 91 ARG A CA 1
ATOM 675 C C . ARG A 1 91 ? -8.305 -3.993 13.784 1.00 90.56 91 ARG A C 1
ATOM 677 O O . ARG A 1 91 ? -8.510 -3.120 14.617 1.00 90.56 91 ARG A O 1
ATOM 684 N N . ARG A 1 92 ? -9.185 -4.958 13.502 1.00 90.69 92 ARG A N 1
ATOM 685 C CA . ARG A 1 92 ? -10.480 -5.095 14.181 1.00 90.69 92 ARG A CA 1
ATOM 686 C C . ARG A 1 92 ? -10.284 -5.261 15.686 1.00 90.69 92 ARG A C 1
ATOM 688 O O . ARG A 1 92 ? -10.903 -4.525 16.442 1.00 90.69 92 ARG A O 1
ATOM 695 N N . ARG A 1 93 ? -9.373 -6.152 16.095 1.00 89.88 93 ARG A N 1
ATOM 696 C CA . ARG A 1 93 ? -9.051 -6.386 17.511 1.00 89.88 93 ARG A CA 1
ATOM 697 C C . ARG A 1 93 ? -8.419 -5.176 18.177 1.00 89.88 93 ARG A C 1
ATOM 699 O O . ARG A 1 93 ? -8.789 -4.821 19.288 1.00 89.88 93 ARG A O 1
ATOM 706 N N . THR A 1 94 ? -7.484 -4.517 17.498 1.00 88.88 94 THR A N 1
ATOM 707 C CA . THR A 1 94 ? -6.878 -3.301 18.038 1.00 88.88 94 THR A CA 1
ATOM 708 C C . THR A 1 94 ? -7.929 -2.201 18.216 1.00 88.88 94 THR A C 1
ATOM 710 O O . THR A 1 94 ? -7.903 -1.524 19.233 1.00 88.88 94 THR A O 1
ATOM 713 N N . TRP A 1 95 ? -8.877 -2.043 17.284 1.00 88.31 95 TRP A N 1
ATOM 714 C CA . TRP A 1 95 ? -9.887 -0.981 17.347 1.00 88.31 95 TRP A CA 1
ATOM 715 C C . TRP A 1 95 ? -10.930 -1.262 18.429 1.00 88.31 95 TRP A C 1
ATOM 717 O O . TRP A 1 95 ? -11.269 -0.347 19.169 1.00 88.31 95 TRP A O 1
ATOM 727 N N . SER A 1 96 ? -11.342 -2.522 18.605 1.00 87.12 96 SER A N 1
ATOM 728 C CA . SER A 1 96 ? -12.237 -2.904 19.705 1.00 87.12 96 SER A CA 1
ATOM 729 C C . SER A 1 96 ? -11.605 -2.737 21.089 1.00 87.12 96 SER A C 1
ATOM 731 O O . SER A 1 96 ? -12.323 -2.582 22.067 1.00 87.12 96 SER A O 1
ATOM 733 N N . SER A 1 97 ? -10.272 -2.775 21.190 1.00 87.38 97 SER A N 1
ATOM 734 C CA . SER A 1 97 ? -9.564 -2.528 22.453 1.00 87.38 97 SER A CA 1
ATOM 735 C C . SER A 1 97 ? -9.384 -1.042 22.769 1.00 87.38 97 SER A C 1
ATOM 737 O O . SER A 1 97 ? -9.160 -0.696 23.927 1.00 87.38 97 SER A O 1
ATOM 739 N N . VAL A 1 98 ? -9.479 -0.151 21.778 1.00 87.19 98 VAL A N 1
ATOM 740 C CA . VAL A 1 98 ? -9.354 1.297 21.987 1.00 87.19 98 VAL A CA 1
ATOM 741 C C . VAL A 1 98 ? -10.724 1.877 22.331 1.00 87.19 98 VAL A C 1
ATOM 743 O O . VAL A 1 98 ? -11.622 1.888 21.490 1.00 87.19 98 VAL A O 1
ATOM 746 N N . HIS A 1 99 ? -10.860 2.380 23.558 1.00 87.00 99 HIS A N 1
ATOM 747 C CA . HIS A 1 99 ? -12.069 3.035 24.048 1.00 87.00 99 HIS A CA 1
ATOM 748 C C . HIS A 1 99 ? -11.858 4.550 24.086 1.00 87.00 99 HIS A C 1
ATOM 750 O O . HIS A 1 99 ? -10.900 5.047 24.685 1.00 87.00 99 HIS A O 1
ATOM 756 N N . LEU A 1 100 ? -12.762 5.273 23.429 1.00 83.69 100 LEU A N 1
ATOM 757 C CA . LEU A 1 100 ? -12.838 6.731 23.425 1.00 83.69 100 LEU A CA 1
ATOM 758 C C . LEU A 1 100 ? -14.086 7.140 24.206 1.00 83.69 100 LEU A C 1
ATOM 760 O O . LEU A 1 100 ? -15.195 6.771 23.816 1.00 83.69 100 LEU A O 1
ATOM 764 N N . LEU A 1 101 ? -13.906 7.896 25.294 1.00 83.56 101 LEU A N 1
ATOM 765 C CA . LEU A 1 101 ? -14.995 8.306 26.196 1.00 83.56 101 LEU A CA 1
ATOM 766 C C . LEU A 1 101 ? -15.817 7.107 26.715 1.00 83.56 101 LEU A C 1
ATOM 768 O O . LEU A 1 101 ? -17.033 7.189 26.848 1.00 83.56 101 LEU A O 1
ATOM 772 N N . GLY A 1 102 ? -15.151 5.977 26.970 1.00 82.44 102 GLY A N 1
ATOM 773 C CA . GLY A 1 102 ? -15.786 4.748 27.460 1.00 82.44 102 GLY A CA 1
ATOM 774 C C . GLY A 1 102 ? -16.392 3.839 26.383 1.00 82.44 102 GLY A C 1
ATOM 775 O O . GLY A 1 102 ? -16.661 2.682 26.687 1.00 82.44 102 GLY A O 1
ATOM 776 N N . ASP A 1 103 ? -16.518 4.293 25.131 1.00 85.81 103 ASP A N 1
ATOM 777 C CA . ASP A 1 103 ? -17.080 3.499 24.029 1.00 85.81 103 ASP A CA 1
ATOM 778 C C . ASP A 1 103 ? -15.991 2.985 23.063 1.00 85.81 103 ASP A C 1
ATOM 780 O O . ASP A 1 103 ? -15.094 3.750 22.679 1.00 85.81 103 ASP A O 1
ATOM 784 N N . PRO A 1 104 ? -16.052 1.716 22.612 1.00 87.25 104 PRO A N 1
ATOM 785 C CA . PRO A 1 104 ? -15.070 1.156 21.689 1.00 87.25 104 PRO A CA 1
ATOM 786 C C . PRO A 1 104 ? -15.232 1.693 20.261 1.00 87.25 104 PRO A C 1
ATOM 788 O O . PRO A 1 104 ? -16.336 1.963 19.778 1.00 87.25 104 PRO A O 1
ATOM 791 N N . LEU A 1 105 ? -14.119 1.774 19.529 1.00 88.81 105 LEU A N 1
ATOM 792 C CA . LEU A 1 105 ? -14.142 2.014 18.085 1.00 88.81 105 LEU A CA 1
ATOM 793 C C . LEU A 1 105 ? -14.509 0.736 17.327 1.00 88.81 105 LEU A C 1
ATOM 795 O O . LEU A 1 105 ? -13.904 -0.321 17.512 1.00 88.81 105 LEU A O 1
ATOM 799 N N . VAL A 1 106 ? -15.438 0.848 16.378 1.00 89.81 106 VAL A N 1
ATOM 800 C CA . VAL A 1 106 ? -15.859 -0.284 15.545 1.00 89.81 106 VAL A CA 1
ATOM 801 C C . VAL A 1 106 ? -15.262 -0.158 14.148 1.00 89.81 106 VAL A C 1
ATOM 803 O O . VAL A 1 106 ? -15.363 0.885 13.501 1.00 89.81 106 VAL A O 1
ATOM 806 N N . TYR A 1 107 ? -14.631 -1.233 13.667 1.00 90.56 107 TYR A N 1
ATOM 807 C CA . TYR A 1 107 ? -14.085 -1.319 12.313 1.00 90.56 107 TYR A CA 1
ATOM 808 C C . TYR A 1 107 ? -14.860 -2.334 11.464 1.00 90.56 107 TYR A C 1
ATOM 810 O O . TYR A 1 107 ? -14.852 -3.532 11.747 1.00 90.56 107 TYR A O 1
ATOM 818 N N . HIS A 1 108 ? -15.470 -1.862 10.377 1.00 90.00 108 HIS A N 1
ATOM 819 C CA . HIS A 1 108 ? -16.318 -2.665 9.485 1.00 90.00 108 HIS A CA 1
ATOM 820 C C . HIS A 1 108 ? -15.606 -3.163 8.218 1.00 90.00 108 HIS A C 1
ATOM 822 O O . HIS A 1 108 ? -16.214 -3.841 7.394 1.00 90.00 108 HIS A O 1
ATOM 828 N N . GLY A 1 109 ? -14.329 -2.828 8.018 1.00 87.38 109 GLY A N 1
ATOM 829 C CA . GLY A 1 109 ? -13.621 -3.186 6.787 1.00 87.38 109 GLY A CA 1
ATOM 830 C C . GLY A 1 109 ? -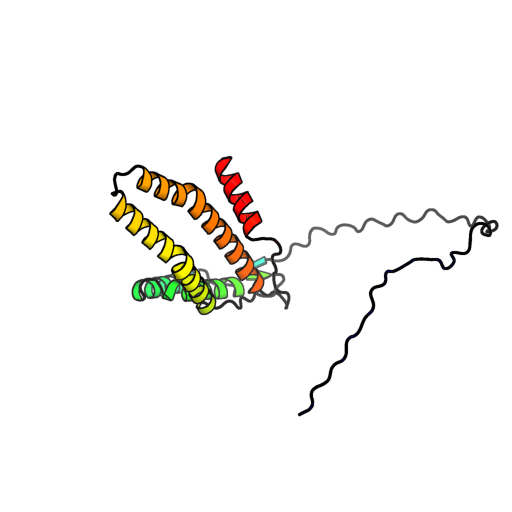13.357 -4.690 6.659 1.00 87.38 109 GLY A C 1
ATOM 831 O O . GLY A 1 109 ? -13.015 -5.365 7.635 1.00 87.38 109 GLY A O 1
ATOM 832 N N . THR A 1 110 ? -13.454 -5.205 5.431 1.00 91.00 110 THR A N 1
ATOM 833 C CA . THR A 1 110 ? -13.240 -6.627 5.124 1.00 91.00 110 THR A CA 1
ATOM 834 C C . THR A 1 110 ? -11.929 -6.869 4.369 1.00 91.00 110 THR A C 1
ATOM 836 O O . THR A 1 110 ? -11.459 -6.021 3.607 1.00 91.00 110 THR A O 1
ATOM 839 N N . GLY A 1 111 ? -11.316 -8.043 4.573 1.00 88.50 111 GLY A N 1
ATOM 840 C CA . GLY A 1 111 ? -10.104 -8.446 3.845 1.00 88.50 111 GLY A CA 1
ATOM 841 C C . GLY A 1 111 ? -10.354 -8.646 2.345 1.00 88.50 111 GLY A C 1
ATOM 842 O O . GLY A 1 111 ? -9.500 -8.316 1.525 1.00 88.50 111 GLY A O 1
ATOM 843 N N . ARG A 1 112 ? -11.563 -9.096 1.973 1.00 90.19 112 ARG A N 1
ATOM 844 C CA . ARG A 1 112 ? -11.979 -9.285 0.571 1.00 90.19 112 ARG A CA 1
ATOM 845 C C . ARG A 1 112 ? -12.016 -7.972 -0.217 1.00 90.19 112 ARG A C 1
ATOM 847 O O . ARG A 1 112 ? -11.611 -7.959 -1.376 1.00 90.19 112 ARG A O 1
ATOM 854 N N . GLU A 1 113 ? -12.460 -6.873 0.396 1.00 91.31 113 GLU A N 1
ATOM 855 C CA . GLU A 1 113 ? -12.419 -5.541 -0.232 1.00 91.31 113 GLU A CA 1
ATOM 856 C C . GLU A 1 113 ? -10.983 -5.106 -0.546 1.00 91.31 113 GLU A C 1
ATOM 858 O O . GLU A 1 113 ? -10.707 -4.624 -1.646 1.00 91.31 113 GLU A O 1
ATOM 863 N N . LEU A 1 114 ? -10.057 -5.337 0.392 1.00 88.12 114 LEU A N 1
ATOM 864 C CA . LEU A 1 114 ? -8.632 -5.066 0.194 1.00 88.12 114 LEU A CA 1
ATOM 865 C C . LEU A 1 114 ? -8.046 -5.918 -0.934 1.00 88.12 114 LEU A C 1
ATOM 867 O O . LEU A 1 114 ? -7.334 -5.391 -1.786 1.00 88.12 114 LEU A O 1
ATOM 871 N N . PHE A 1 115 ? -8.366 -7.212 -0.951 1.00 92.44 115 PHE A N 1
ATOM 872 C CA . PHE A 1 115 ? -7.893 -8.137 -1.977 1.00 92.44 115 PHE A CA 1
ATOM 873 C C . PHE A 1 115 ? -8.375 -7.737 -3.376 1.00 92.44 115 PHE A C 1
ATOM 875 O O . PHE A 1 115 ? -7.583 -7.706 -4.313 1.00 92.44 115 PHE A O 1
ATOM 882 N N . ARG A 1 116 ? -9.650 -7.350 -3.521 1.00 92.38 116 ARG A N 1
ATOM 883 C CA . ARG A 1 116 ? -10.190 -6.878 -4.805 1.00 92.38 116 ARG A CA 1
ATOM 884 C C . ARG A 1 116 ? -9.478 -5.613 -5.282 1.00 92.38 116 ARG A C 1
ATOM 886 O O . ARG A 1 116 ? -9.081 -5.547 -6.439 1.00 92.38 116 ARG A O 1
ATOM 893 N N . GLY A 1 117 ? -9.273 -4.639 -4.392 1.00 89.69 117 GLY A N 1
ATOM 894 C CA . GLY A 1 117 ? -8.535 -3.419 -4.725 1.00 89.69 117 GLY A CA 1
ATOM 895 C C . GLY A 1 117 ? -7.085 -3.696 -5.131 1.00 89.69 117 GLY A C 1
ATOM 896 O O . GLY A 1 117 ? -6.596 -3.103 -6.092 1.00 89.69 117 GLY A O 1
ATOM 897 N N . PHE A 1 118 ? -6.420 -4.627 -4.440 1.00 91.81 118 PHE A N 1
ATOM 898 C CA . PHE A 1 118 ? -5.084 -5.094 -4.805 1.00 91.81 118 PHE A CA 1
ATOM 899 C C . PHE A 1 118 ? -5.074 -5.740 -6.191 1.00 91.81 118 PHE A C 1
ATOM 901 O O . PHE A 1 118 ? -4.255 -5.346 -7.010 1.00 91.81 118 PHE A O 1
ATOM 908 N N . MET A 1 119 ? -6.007 -6.651 -6.483 1.00 94.50 119 MET A N 1
ATOM 909 C C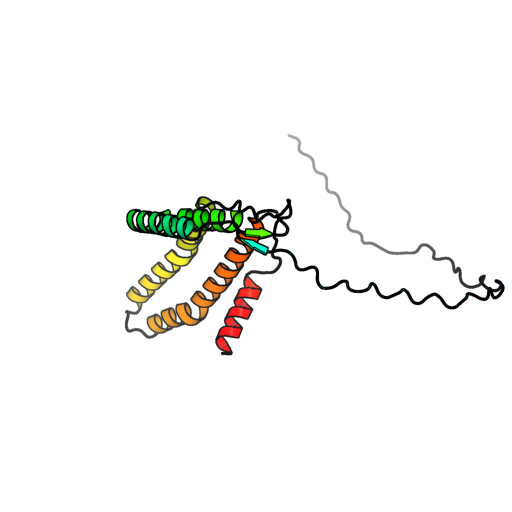A . MET A 1 119 ? -6.094 -7.320 -7.784 1.00 94.50 119 MET A CA 1
ATOM 910 C C . MET A 1 119 ? -6.290 -6.322 -8.931 1.00 94.50 119 MET A C 1
ATOM 912 O O . MET A 1 119 ? -5.652 -6.442 -9.971 1.00 94.50 119 MET A O 1
ATOM 916 N N . THR A 1 120 ? -7.121 -5.293 -8.734 1.00 93.50 120 THR A N 1
ATOM 917 C CA . THR A 1 120 ? -7.308 -4.234 -9.735 1.00 93.50 120 THR A CA 1
ATOM 918 C C . THR A 1 120 ? -6.015 -3.463 -9.997 1.00 93.50 120 THR A C 1
ATOM 920 O O . THR A 1 120 ? -5.662 -3.258 -11.151 1.00 93.50 120 THR A O 1
ATOM 923 N N . ILE A 1 121 ? -5.289 -3.048 -8.954 1.00 91.75 121 ILE A N 1
ATOM 924 C CA . ILE A 1 121 ? -4.017 -2.318 -9.117 1.00 91.75 121 ILE A CA 1
ATOM 925 C C . ILE A 1 121 ? -2.943 -3.237 -9.710 1.00 91.75 121 ILE A C 1
ATOM 927 O O . ILE A 1 121 ? -2.186 -2.824 -10.582 1.00 91.75 121 ILE A O 1
ATOM 931 N N . PHE A 1 122 ? -2.896 -4.493 -9.274 1.00 92.50 122 PHE A N 1
ATOM 932 C CA . PHE A 1 122 ? -1.985 -5.501 -9.794 1.00 92.50 122 PHE A CA 1
ATOM 933 C C . PHE A 1 122 ? -2.182 -5.684 -11.305 1.00 92.50 122 PHE A C 1
ATOM 935 O O . PHE A 1 122 ? -1.234 -5.530 -12.069 1.00 92.50 122 PHE A O 1
ATOM 942 N N . ALA A 1 123 ? -3.419 -5.911 -11.749 1.00 95.25 123 ALA A N 1
ATOM 943 C CA . ALA A 1 123 ? -3.728 -6.122 -13.159 1.00 95.25 123 ALA A CA 1
ATOM 944 C C . ALA A 1 123 ? -3.585 -4.849 -14.011 1.00 95.25 123 ALA A C 1
ATOM 946 O O . ALA A 1 123 ? -3.067 -4.917 -15.117 1.00 95.25 123 ALA A O 1
ATOM 947 N N . MET A 1 124 ? -4.034 -3.691 -13.516 1.00 95.88 124 MET A N 1
ATOM 948 C CA . MET A 1 124 ? -4.105 -2.459 -14.320 1.00 95.88 124 MET A CA 1
ATOM 949 C C . MET A 1 124 ? -2.842 -1.599 -14.261 1.00 95.88 124 MET A C 1
ATOM 951 O O . MET A 1 124 ? -2.659 -0.736 -15.111 1.00 95.88 124 MET A O 1
ATOM 955 N N . VAL A 1 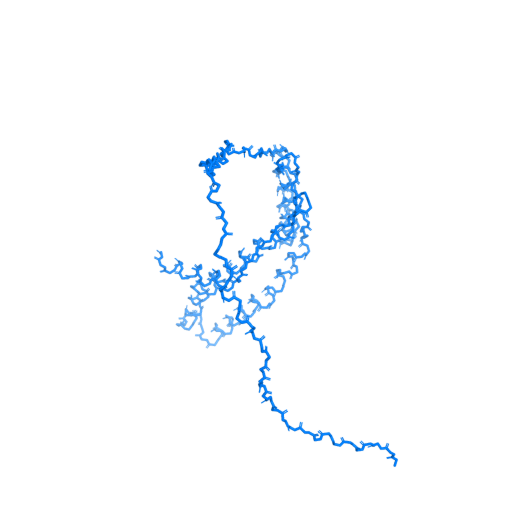125 ? -1.992 -1.780 -13.249 1.00 93.94 125 VAL A N 1
ATOM 956 C CA . VAL A 1 125 ? -0.793 -0.952 -13.048 1.00 93.94 125 VAL A CA 1
ATOM 957 C C . VAL A 1 125 ? 0.459 -1.812 -13.078 1.00 93.94 125 VAL A C 1
ATOM 959 O O . VAL A 1 125 ? 1.351 -1.555 -13.879 1.00 93.94 125 VAL A O 1
ATOM 962 N N . LEU A 1 126 ? 0.531 -2.856 -12.247 1.00 94.94 126 LEU A N 1
ATOM 963 C CA . LEU A 1 126 ? 1.762 -3.639 -12.123 1.00 94.94 126 LEU A CA 1
ATOM 964 C C . LEU A 1 126 ? 2.052 -4.469 -13.381 1.00 94.94 126 LEU A C 1
ATOM 966 O O . LEU A 1 126 ? 3.171 -4.423 -13.882 1.00 94.94 126 LEU A O 1
ATOM 970 N N . VAL A 1 127 ? 1.059 -5.187 -13.916 1.00 96.50 127 VAL A N 1
ATOM 971 C CA . VAL A 1 127 ? 1.241 -6.019 -15.120 1.00 96.50 127 VAL A CA 1
ATOM 972 C C . VAL A 1 127 ? 1.697 -5.191 -16.336 1.00 96.50 127 VAL A C 1
ATOM 974 O O . VAL A 1 127 ? 2.696 -5.579 -16.942 1.00 96.50 127 VAL A O 1
ATOM 977 N N . PRO A 1 128 ? 1.080 -4.039 -16.678 1.00 96.50 128 PRO A N 1
ATOM 978 C CA . PRO A 1 128 ? 1.560 -3.195 -17.773 1.00 96.50 128 PRO A CA 1
ATOM 979 C C . PRO A 1 128 ? 2.979 -2.666 -17.562 1.00 96.50 128 PRO A C 1
ATOM 981 O O . PRO A 1 128 ? 3.770 -2.692 -18.496 1.00 96.50 128 PRO A O 1
ATOM 984 N N . ILE A 1 129 ? 3.330 -2.236 -16.344 1.00 96.25 129 ILE A N 1
ATOM 985 C CA . ILE A 1 129 ? 4.694 -1.783 -16.021 1.00 96.25 129 ILE A CA 1
ATOM 986 C C . ILE A 1 129 ? 5.705 -2.916 -16.250 1.00 96.25 129 ILE A C 1
ATOM 988 O O . ILE A 1 129 ? 6.763 -2.704 -16.839 1.00 96.25 129 ILE A O 1
ATOM 992 N N . LEU A 1 130 ? 5.393 -4.140 -15.827 1.00 96.50 130 LEU A N 1
ATOM 993 C CA . LEU A 1 130 ? 6.286 -5.275 -16.059 1.00 96.50 130 LEU A CA 1
ATOM 994 C C . LEU A 1 130 ? 6.396 -5.609 -17.550 1.00 96.50 130 LEU A C 1
ATOM 996 O O . LEU A 1 130 ? 7.508 -5.764 -18.043 1.00 96.50 130 LEU A O 1
ATOM 1000 N N . LEU A 1 131 ? 5.274 -5.644 -18.276 1.00 97.25 131 LEU A N 1
ATOM 1001 C CA . LEU A 1 131 ? 5.246 -5.950 -19.707 1.00 97.25 131 LEU A CA 1
ATOM 1002 C C . LEU A 1 131 ? 6.022 -4.916 -20.531 1.00 97.25 131 LEU A C 1
ATOM 1004 O O . LEU A 1 131 ? 6.857 -5.293 -21.350 1.00 97.25 131 LEU A O 1
ATOM 1008 N N . ILE A 1 132 ? 5.781 -3.623 -20.292 1.00 96.12 132 ILE A N 1
ATOM 1009 C CA . ILE A 1 132 ? 6.528 -2.535 -20.934 1.00 96.12 132 ILE A CA 1
ATOM 1010 C C . ILE A 1 132 ? 8.011 -2.686 -20.608 1.00 96.12 132 ILE A C 1
ATOM 1012 O O . ILE A 1 132 ? 8.838 -2.608 -21.509 1.00 96.12 132 ILE A O 1
ATOM 1016 N N . GLY A 1 133 ? 8.353 -2.983 -19.352 1.00 95.69 133 GLY A N 1
ATOM 1017 C CA . GLY A 1 133 ? 9.734 -3.232 -18.956 1.00 95.69 133 GLY A CA 1
ATOM 1018 C C . GLY A 1 133 ? 10.379 -4.386 -19.732 1.00 95.69 133 GLY A C 1
ATOM 1019 O O . GLY A 1 133 ? 11.479 -4.229 -20.254 1.00 95.69 133 GLY A O 1
ATOM 1020 N N . THR A 1 134 ? 9.685 -5.517 -19.884 1.00 95.69 134 THR A N 1
ATOM 1021 C CA . THR A 1 134 ? 10.163 -6.652 -20.688 1.00 95.69 134 THR A CA 1
ATOM 1022 C C . THR A 1 134 ? 10.361 -6.266 -22.152 1.00 95.69 134 THR A C 1
ATOM 1024 O O . THR A 1 134 ? 11.400 -6.585 -22.724 1.00 95.69 134 THR A O 1
ATOM 1027 N N . VAL A 1 135 ? 9.414 -5.538 -22.751 1.00 96.12 135 VAL A N 1
ATOM 1028 C CA . VAL A 1 135 ? 9.533 -5.045 -24.133 1.00 96.12 135 VAL A CA 1
ATOM 1029 C C . VAL A 1 135 ? 10.744 -4.119 -24.282 1.00 96.12 135 VAL A C 1
ATOM 1031 O O . VAL A 1 135 ? 11.510 -4.274 -25.229 1.00 96.12 135 VAL A O 1
ATOM 1034 N N . MET A 1 136 ? 10.975 -3.213 -23.328 1.00 94.06 136 MET A N 1
ATOM 1035 C CA . MET A 1 136 ? 12.142 -2.322 -23.340 1.00 94.06 136 MET A CA 1
ATOM 1036 C C . MET A 1 136 ? 13.459 -3.103 -23.276 1.00 94.06 136 MET A C 1
ATOM 1038 O O . MET A 1 136 ? 14.389 -2.792 -24.019 1.00 94.06 136 MET A O 1
ATOM 1042 N N . ILE A 1 137 ? 13.536 -4.145 -22.440 1.00 95.69 137 ILE A N 1
ATOM 1043 C CA . ILE A 1 137 ? 14.719 -5.014 -22.359 1.00 95.69 137 ILE A CA 1
ATOM 1044 C C . ILE A 1 137 ? 14.945 -5.756 -23.680 1.00 95.69 137 ILE A C 1
ATOM 1046 O O . ILE A 1 137 ? 16.079 -5.817 -24.145 1.00 95.69 137 ILE A O 1
ATOM 1050 N N . VAL A 1 138 ? 13.895 -6.310 -24.292 1.00 96.75 138 VAL A N 1
ATOM 1051 C CA . VAL A 1 138 ? 14.011 -7.090 -25.536 1.00 96.75 138 VAL A CA 1
ATOM 1052 C C . VAL A 1 138 ? 14.417 -6.212 -26.722 1.00 96.75 138 VAL A C 1
ATOM 1054 O O . VAL A 1 138 ? 15.235 -6.635 -27.532 1.00 96.75 138 VAL A O 1
ATOM 1057 N N . LEU A 1 139 ? 13.869 -4.998 -26.828 1.00 95.69 139 LEU A N 1
ATOM 1058 C CA . LEU A 1 139 ? 14.121 -4.108 -27.966 1.00 95.69 139 LEU A CA 1
ATOM 1059 C C . LEU A 1 139 ? 15.452 -3.359 -27.870 1.00 95.69 139 LEU A C 1
ATOM 1061 O O . LEU A 1 139 ? 16.128 -3.188 -28.880 1.00 95.69 139 LEU A O 1
ATOM 1065 N N . TYR A 1 140 ? 15.818 -2.890 -26.676 1.00 95.06 140 TYR A N 1
ATOM 1066 C CA . TYR A 1 140 ? 16.973 -2.005 -26.496 1.00 95.06 140 TYR A CA 1
ATOM 1067 C C . TYR A 1 140 ? 18.137 -2.678 -25.764 1.00 95.06 140 TYR A C 1
ATOM 1069 O O . TYR A 1 140 ? 19.258 -2.179 -25.808 1.00 95.06 140 TYR A O 1
ATOM 1077 N N . GLY A 1 141 ? 17.908 -3.815 -25.107 1.00 93.38 141 GLY A N 1
ATOM 1078 C CA . GLY A 1 141 ? 18.894 -4.482 -24.264 1.00 93.38 141 GLY A CA 1
ATOM 1079 C C . GLY A 1 141 ? 18.981 -3.875 -22.862 1.00 93.38 141 GLY A C 1
ATOM 1080 O O . GLY A 1 141 ? 18.745 -2.685 -22.640 1.00 93.38 141 GLY A O 1
ATOM 1081 N N . GLN A 1 142 ? 19.363 -4.703 -21.888 1.00 92.50 142 GLN A N 1
ATOM 1082 C CA . GLN A 1 142 ? 19.432 -4.322 -20.471 1.00 92.50 142 GLN A CA 1
ATOM 1083 C C . GLN A 1 142 ? 20.512 -3.267 -20.164 1.00 92.50 142 GLN A C 1
ATOM 1085 O O . GLN A 1 142 ? 20.371 -2.514 -19.208 1.00 92.50 142 GLN A O 1
ATOM 1090 N N . ALA A 1 143 ? 21.583 -3.189 -20.958 1.00 93.75 143 ALA A N 1
ATOM 1091 C CA . ALA A 1 143 ? 22.652 -2.200 -20.772 1.00 93.75 143 ALA A CA 1
ATOM 1092 C C . ALA A 1 143 ? 22.368 -0.853 -21.466 1.00 93.75 143 ALA A C 1
ATOM 1094 O O . ALA A 1 143 ? 23.207 0.046 -21.442 1.00 93.75 143 ALA A O 1
ATOM 1095 N N . SER A 1 144 ? 21.209 -0.704 -22.114 1.00 95.19 144 SER A N 1
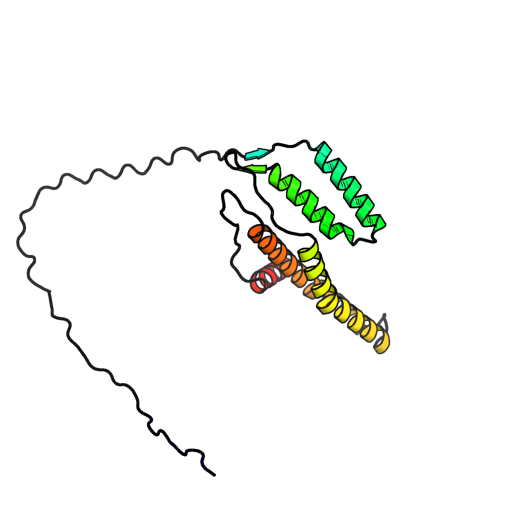ATOM 1096 C CA . SER A 1 144 ? 20.880 0.518 -22.843 1.00 95.19 144 SER A CA 1
ATOM 1097 C C . SER A 1 144 ? 20.540 1.690 -21.927 1.00 95.19 144 SER A C 1
ATOM 1099 O O . SER A 1 144 ? 19.949 1.537 -20.856 1.00 95.19 144 SER A O 1
ATOM 1101 N N . MET A 1 145 ? 20.823 2.899 -22.417 1.00 95.25 145 MET A N 1
ATOM 1102 C CA . MET A 1 145 ? 20.400 4.139 -21.762 1.00 95.25 145 MET A CA 1
ATOM 1103 C C . MET A 1 145 ? 18.870 4.228 -21.632 1.00 95.25 145 MET A C 1
ATOM 1105 O O . MET A 1 145 ? 18.365 4.750 -20.642 1.00 95.25 145 MET A O 1
ATOM 1109 N N . VAL A 1 146 ? 18.124 3.679 -22.598 1.00 94.44 146 VAL A N 1
ATOM 1110 C CA . VAL A 1 146 ? 16.650 3.657 -22.586 1.00 94.44 146 VAL A CA 1
ATOM 1111 C C . VAL A 1 146 ? 16.123 2.853 -21.397 1.00 94.44 146 VAL A C 1
ATOM 1113 O O . VAL A 1 146 ? 15.236 3.325 -20.686 1.00 94.44 146 VAL A O 1
ATOM 1116 N N . TRP A 1 147 ? 16.702 1.678 -21.126 1.00 94.94 147 TRP A N 1
ATOM 1117 C CA . TRP A 1 147 ? 16.364 0.891 -19.939 1.00 94.94 147 TRP A CA 1
ATOM 1118 C C . TRP A 1 147 ? 16.689 1.640 -18.640 1.00 94.94 147 TRP A C 1
ATOM 1120 O O . TRP A 1 147 ? 15.873 1.663 -17.716 1.00 94.94 147 TRP A O 1
ATOM 1130 N N . GLY A 1 148 ? 17.842 2.315 -18.589 1.00 95.12 148 GLY A N 1
ATOM 1131 C CA . GLY A 1 148 ? 18.220 3.172 -17.463 1.00 95.12 148 GLY A CA 1
ATOM 1132 C C . GLY A 1 148 ? 17.209 4.295 -17.204 1.00 95.12 148 GLY A C 1
ATOM 1133 O O . GLY A 1 148 ? 16.764 4.474 -16.070 1.00 95.12 148 GLY A O 1
ATOM 1134 N N . LEU A 1 149 ? 16.781 5.004 -18.254 1.00 95.94 149 LEU A N 1
ATOM 1135 C CA . LEU A 1 149 ? 15.769 6.064 -18.171 1.00 95.94 149 LEU A CA 1
ATOM 1136 C C . LEU A 1 149 ? 14.404 5.537 -17.730 1.00 95.94 149 LEU A C 1
ATOM 1138 O O . LEU A 1 149 ? 13.739 6.173 -16.914 1.00 95.94 149 LEU A O 1
ATOM 1142 N N . TYR A 1 150 ? 13.997 4.374 -18.235 1.00 95.50 150 TYR A N 1
ATOM 1143 C CA . TYR A 1 150 ? 12.760 3.720 -17.821 1.00 95.50 150 TYR A CA 1
ATOM 1144 C C . TYR A 1 150 ? 12.759 3.430 -16.314 1.00 95.50 150 TYR A C 1
ATOM 1146 O O . TYR A 1 150 ? 11.833 3.826 -15.603 1.00 95.50 150 TYR A O 1
ATOM 1154 N N . GLN A 1 151 ? 13.831 2.814 -15.808 1.00 95.88 151 GLN A N 1
ATOM 1155 C CA . GLN A 1 151 ? 13.974 2.501 -14.385 1.00 95.88 151 GLN A CA 1
ATOM 1156 C C . GLN A 1 151 ? 14.052 3.764 -13.520 1.00 95.88 151 GLN A C 1
ATOM 1158 O O . GLN A 1 151 ? 13.409 3.833 -12.471 1.00 95.88 151 GLN A O 1
ATOM 1163 N N . ALA A 1 152 ? 14.775 4.790 -13.977 1.00 95.50 152 ALA A N 1
ATOM 1164 C CA . ALA A 1 152 ? 14.832 6.081 -13.302 1.00 95.50 152 ALA A CA 1
ATOM 1165 C C . ALA A 1 152 ? 13.445 6.742 -13.231 1.00 95.50 152 ALA A C 1
ATOM 1167 O O . ALA A 1 152 ? 13.037 7.189 -12.162 1.00 95.50 152 ALA A O 1
ATOM 1168 N N . GLY A 1 153 ? 12.678 6.745 -14.326 1.00 95.25 153 GLY A N 1
ATOM 1169 C CA . GLY A 1 153 ? 11.311 7.271 -14.355 1.00 95.25 153 GLY A CA 1
ATOM 1170 C C . GLY A 1 153 ? 10.362 6.507 -13.427 1.00 95.25 153 GLY A C 1
ATOM 1171 O O . GLY A 1 153 ? 9.581 7.119 -12.691 1.00 95.25 153 GLY A O 1
ATOM 1172 N N . LEU A 1 154 ? 10.465 5.173 -13.391 1.00 95.19 154 LEU A N 1
ATOM 1173 C CA . LEU A 1 154 ? 9.698 4.356 -12.452 1.00 95.19 154 LEU A CA 1
ATOM 1174 C C . LEU A 1 154 ? 10.021 4.704 -10.997 1.00 95.19 154 LEU A C 1
ATOM 1176 O O . LEU A 1 154 ? 9.106 4.851 -10.189 1.00 95.19 154 LEU A O 1
ATOM 1180 N N . PHE A 1 155 ? 11.301 4.847 -10.661 1.00 93.56 155 PHE A N 1
ATOM 1181 C CA . PHE A 1 155 ? 11.733 5.079 -9.287 1.00 93.56 155 PHE A CA 1
ATOM 1182 C C . PHE A 1 155 ? 11.487 6.518 -8.812 1.00 93.56 155 PHE A C 1
ATOM 1184 O O . PHE A 1 155 ? 10.988 6.717 -7.706 1.00 93.56 155 PHE A O 1
ATOM 1191 N N . LEU A 1 156 ? 11.793 7.520 -9.640 1.00 92.12 156 LEU A N 1
ATOM 1192 C CA . LEU A 1 156 ? 11.737 8.940 -9.268 1.00 92.12 156 LEU A CA 1
ATOM 1193 C C . LEU A 1 156 ? 10.339 9.554 -9.407 1.00 92.12 156 LEU A C 1
ATOM 1195 O O . LEU A 1 156 ? 10.022 10.530 -8.727 1.00 92.12 156 LEU A O 1
ATOM 1199 N N . VAL A 1 157 ? 9.492 9.003 -10.279 1.00 91.06 157 VAL A N 1
ATOM 1200 C CA . VAL A 1 157 ? 8.173 9.584 -10.576 1.00 91.06 157 VAL A CA 1
ATOM 1201 C C . VAL A 1 157 ? 7.056 8.615 -10.220 1.00 91.06 157 VAL A C 1
ATOM 1203 O O . VAL A 1 157 ? 6.227 8.910 -9.358 1.00 91.06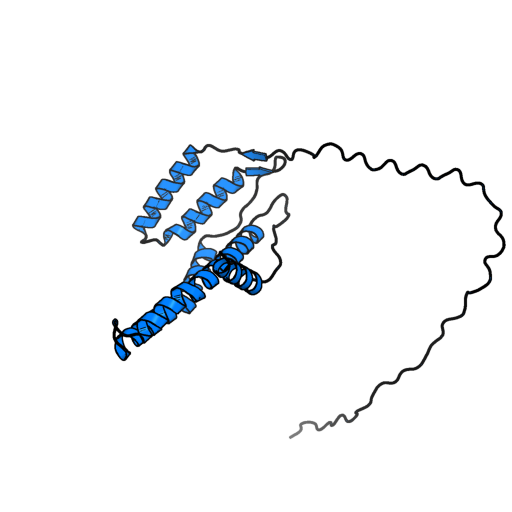 157 VAL A O 1
ATOM 1206 N N . VAL A 1 158 ? 7.027 7.438 -10.848 1.00 92.38 158 VAL A N 1
ATOM 1207 C CA . VAL A 1 158 ? 5.873 6.530 -10.738 1.00 92.38 158 VAL A CA 1
ATOM 1208 C C . VAL A 1 158 ? 5.726 5.975 -9.322 1.00 92.38 158 VAL A C 1
ATOM 1210 O O . VAL A 1 158 ? 4.633 6.017 -8.755 1.00 92.38 158 VAL A O 1
ATOM 1213 N N . TYR A 1 159 ? 6.812 5.487 -8.723 1.00 92.00 159 TYR A N 1
ATOM 1214 C CA . TYR A 1 159 ? 6.817 4.905 -7.383 1.00 92.00 159 TYR A CA 1
ATOM 1215 C C . TYR A 1 159 ? 6.343 5.878 -6.287 1.00 92.00 159 TYR A C 1
ATOM 1217 O O . TYR A 1 159 ? 5.387 5.532 -5.579 1.00 92.00 159 TYR A O 1
ATOM 1225 N N . PRO A 1 160 ? 6.922 7.087 -6.118 1.00 91.44 160 PRO A N 1
ATOM 1226 C CA . PRO A 1 160 ? 6.476 8.017 -5.083 1.00 91.44 160 PRO A CA 1
ATOM 1227 C C . PRO A 1 160 ? 5.032 8.474 -5.299 1.00 91.44 160 PRO A C 1
ATOM 1229 O O . PRO A 1 160 ? 4.266 8.528 -4.332 1.00 91.44 160 PRO A O 1
ATOM 1232 N N . LEU A 1 161 ? 4.620 8.716 -6.549 1.00 90.94 161 LEU A N 1
ATOM 1233 C CA . LEU A 1 161 ? 3.248 9.108 -6.866 1.00 90.94 161 LEU A CA 1
ATOM 1234 C C . LEU A 1 161 ? 2.254 7.993 -6.511 1.00 90.94 161 LEU A C 1
ATOM 1236 O O . LEU A 1 161 ? 1.271 8.228 -5.802 1.00 90.94 161 LEU A O 1
ATOM 1240 N N . LEU A 1 162 ? 2.536 6.755 -6.928 1.00 91.44 162 LEU A N 1
ATOM 1241 C CA . LEU A 1 162 ? 1.693 5.599 -6.632 1.00 91.44 162 LEU A CA 1
ATOM 1242 C C . LEU A 1 162 ? 1.613 5.341 -5.121 1.00 91.44 162 LEU A C 1
ATOM 1244 O O . LEU A 1 162 ? 0.523 5.105 -4.595 1.00 91.44 162 LEU A O 1
ATOM 1248 N N . LYS A 1 163 ? 2.739 5.452 -4.403 1.00 90.50 163 LYS A N 1
ATOM 1249 C CA . LYS A 1 163 ? 2.797 5.348 -2.937 1.00 90.50 163 LYS A CA 1
ATOM 1250 C C . LYS A 1 163 ? 1.939 6.423 -2.263 1.00 90.50 163 LYS A C 1
ATOM 1252 O O . LYS A 1 163 ? 1.204 6.110 -1.319 1.00 90.50 163 LYS A O 1
ATOM 1257 N N . ALA A 1 164 ? 2.007 7.673 -2.718 1.00 89.81 164 ALA A N 1
ATOM 1258 C CA . ALA A 1 164 ? 1.236 8.772 -2.144 1.00 89.81 164 ALA A CA 1
ATOM 1259 C C . ALA A 1 164 ? -0.273 8.573 -2.356 1.00 89.81 164 ALA A C 1
ATOM 1261 O O . ALA A 1 164 ? -1.041 8.611 -1.388 1.00 89.81 164 ALA A O 1
ATOM 1262 N N . ILE A 1 165 ? -0.689 8.234 -3.583 1.00 90.94 165 ILE A N 1
ATOM 1263 C CA . ILE A 1 165 ? -2.084 7.895 -3.907 1.00 90.94 165 ILE A CA 1
ATOM 1264 C C . ILE A 1 165 ? -2.558 6.709 -3.057 1.00 90.94 165 ILE A C 1
ATOM 1266 O O . ILE A 1 165 ? -3.627 6.768 -2.445 1.00 90.94 165 ILE A O 1
ATOM 1270 N N . ALA A 1 166 ? -1.766 5.635 -2.972 1.00 89.75 166 ALA A N 1
ATOM 1271 C CA . ALA A 1 166 ? -2.101 4.453 -2.183 1.00 89.75 166 ALA A CA 1
ATOM 1272 C C . ALA A 1 166 ? -2.261 4.785 -0.692 1.00 89.75 166 ALA A C 1
ATOM 1274 O O . ALA A 1 166 ? -3.212 4.330 -0.053 1.00 89.75 166 ALA A O 1
ATOM 1275 N N . THR A 1 167 ? -1.381 5.622 -0.140 1.00 89.31 167 THR A N 1
ATOM 1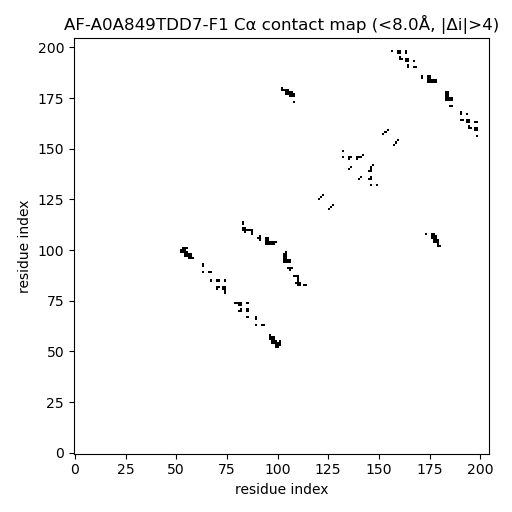276 C CA . THR A 1 167 ? -1.437 6.052 1.264 1.00 89.31 167 THR A CA 1
ATOM 1277 C C . THR A 1 167 ? -2.688 6.879 1.543 1.00 89.31 167 THR A C 1
ATOM 1279 O O . THR A 1 167 ? -3.389 6.612 2.525 1.00 89.31 167 THR A O 1
ATOM 1282 N N . TYR A 1 168 ? -3.005 7.840 0.672 1.00 91.75 168 TYR A N 1
ATOM 1283 C CA . TYR A 1 168 ? -4.220 8.646 0.770 1.00 91.75 168 TYR A CA 1
ATOM 1284 C C . TYR A 1 168 ? -5.473 7.764 0.714 1.00 91.75 168 TYR A C 1
ATOM 1286 O O . TYR A 1 168 ? -6.306 7.798 1.624 1.00 91.75 168 TYR A O 1
ATOM 1294 N N . ARG A 1 169 ? -5.575 6.892 -0.298 1.00 90.25 169 ARG A N 1
ATOM 1295 C CA . ARG A 1 169 ? -6.706 5.963 -0.454 1.00 90.25 169 ARG A CA 1
ATOM 1296 C C . ARG A 1 169 ? -6.841 5.027 0.745 1.00 90.25 169 ARG A C 1
ATOM 1298 O O . ARG A 1 169 ? -7.952 4.816 1.224 1.00 90.25 169 ARG A O 1
ATOM 1305 N N . ALA A 1 170 ? -5.731 4.521 1.285 1.00 89.81 170 ALA A N 1
ATOM 1306 C CA . ALA A 1 170 ? -5.736 3.673 2.474 1.00 89.81 170 ALA A CA 1
ATOM 1307 C C . ALA A 1 170 ? -6.186 4.424 3.736 1.00 89.81 170 ALA A C 1
ATOM 1309 O O . ALA A 1 170 ? -6.855 3.844 4.591 1.00 89.81 170 ALA A O 1
ATOM 1310 N N . ARG A 1 171 ? -5.820 5.702 3.906 1.00 90.44 171 ARG A N 1
ATOM 1311 C CA . ARG A 1 171 ? -6.309 6.542 5.017 1.00 90.44 171 ARG A CA 1
ATOM 1312 C C . ARG A 1 171 ? -7.809 6.797 4.885 1.00 90.44 171 ARG A C 1
ATOM 1314 O O . ARG A 1 171 ? -8.548 6.511 5.823 1.00 90.44 171 ARG A O 1
ATOM 1321 N N . ARG A 1 172 ? -8.261 7.224 3.703 1.00 90.31 172 ARG A N 1
ATOM 1322 C CA . ARG A 1 172 ? -9.677 7.480 3.414 1.00 90.31 172 ARG A CA 1
ATOM 1323 C C . ARG A 1 172 ? -10.544 6.236 3.606 1.00 90.31 172 ARG A C 1
ATOM 1325 O O . ARG A 1 172 ? -11.575 6.319 4.265 1.00 90.31 172 ARG A O 1
ATOM 1332 N N . TYR A 1 173 ? -10.097 5.083 3.103 1.00 90.56 173 TYR A N 1
ATOM 1333 C CA . TYR A 1 173 ? -10.785 3.805 3.298 1.00 90.56 173 TYR A CA 1
ATOM 1334 C C . TYR A 1 173 ? -10.916 3.459 4.785 1.00 90.56 173 TYR A C 1
ATOM 1336 O O . TYR A 1 173 ? -12.013 3.157 5.247 1.00 90.56 173 TYR A O 1
ATOM 1344 N N . ARG A 1 174 ? -9.823 3.567 5.554 1.00 89.50 174 ARG A N 1
ATOM 1345 C CA . ARG A 1 174 ? -9.837 3.276 6.994 1.00 89.50 174 ARG A CA 1
ATOM 1346 C C . ARG A 1 174 ? -10.843 4.142 7.738 1.00 89.50 174 ARG A C 1
ATOM 1348 O O . ARG A 1 174 ? -11.656 3.582 8.456 1.00 89.50 174 ARG A O 1
ATOM 1355 N N . LEU A 1 175 ? -10.822 5.455 7.516 1.00 90.31 175 LEU A N 1
ATOM 1356 C CA . LEU A 1 175 ? -11.741 6.389 8.173 1.00 90.31 175 LEU A CA 1
ATOM 1357 C C . LEU A 1 175 ? -13.201 6.075 7.830 1.00 90.31 175 LEU A C 1
ATOM 1359 O O . LEU A 1 175 ? -14.029 5.958 8.726 1.00 90.31 175 LEU A O 1
ATOM 1363 N N . SER A 1 176 ? -13.490 5.812 6.551 1.00 90.50 176 SER A N 1
ATOM 1364 C CA . SER A 1 176 ? -14.849 5.474 6.098 1.00 90.50 176 SER A CA 1
ATOM 1365 C C . SER A 1 176 ? -15.390 4.148 6.642 1.00 90.50 176 SER A C 1
ATOM 1367 O O . SER A 1 176 ? -16.586 3.883 6.551 1.00 90.50 176 SER A O 1
ATOM 1369 N N . ARG A 1 177 ? -14.508 3.291 7.168 1.00 91.69 177 ARG A N 1
ATOM 1370 C CA . ARG A 1 177 ? -14.847 1.990 7.754 1.00 91.69 177 ARG A CA 1
ATOM 1371 C C . ARG A 1 177 ? -14.752 1.984 9.278 1.00 91.69 177 ARG A C 1
ATOM 1373 O O . ARG A 1 177 ? -14.975 0.930 9.870 1.00 91.69 177 ARG A O 1
ATOM 1380 N N . THR A 1 178 ? -14.414 3.114 9.898 1.00 91.62 178 THR A N 1
ATOM 1381 C CA . THR A 1 178 ? -14.408 3.286 11.353 1.00 91.62 178 THR A CA 1
ATOM 1382 C C . THR A 1 178 ? -15.613 4.090 11.801 1.00 91.62 178 THR A C 1
ATOM 1384 O O . THR A 1 178 ? -15.835 5.193 11.297 1.00 91.62 178 THR A O 1
ATOM 1387 N N . THR A 1 179 ? -16.331 3.551 12.779 1.00 91.19 179 THR A N 1
ATOM 1388 C CA . THR A 1 179 ? -17.497 4.179 13.393 1.00 91.19 179 THR A CA 1
ATOM 1389 C C . THR A 1 179 ? -17.272 4.301 14.895 1.00 91.19 179 THR A C 1
ATOM 1391 O O . THR A 1 179 ? -16.788 3.364 15.532 1.00 91.19 179 THR A O 1
ATOM 1394 N N . TRP A 1 180 ? -17.638 5.447 15.461 1.00 91.62 180 TRP A N 1
ATOM 1395 C CA . TRP A 1 180 ? -17.672 5.683 16.903 1.00 91.62 180 TRP A CA 1
ATOM 1396 C C . TRP A 1 180 ? -19.018 6.309 17.260 1.00 91.62 180 TRP A C 1
ATOM 1398 O O . TRP A 1 180 ? -19.400 7.313 16.662 1.00 91.62 180 TRP A O 1
ATOM 1408 N N . ARG A 1 181 ? -19.778 5.675 18.164 1.00 88.75 181 ARG A N 1
ATOM 1409 C CA . ARG A 1 181 ? -21.132 6.115 18.572 1.00 88.75 181 ARG A CA 1
ATOM 1410 C C . ARG A 1 181 ? -22.076 6.413 17.392 1.00 88.75 181 ARG A C 1
ATOM 1412 O O . ARG A 1 181 ? -22.859 7.352 17.421 1.00 88.75 181 ARG A O 1
ATOM 1419 N N . GLY A 1 182 ? -21.967 5.628 16.318 1.00 87.94 182 GLY A N 1
ATOM 1420 C CA . GLY A 1 182 ? -22.747 5.808 15.086 1.00 87.94 182 GLY A CA 1
ATOM 1421 C C . GLY A 1 182 ? -22.192 6.843 14.094 1.00 87.94 182 GLY A C 1
ATOM 1422 O O . GLY A 1 182 ? -22.645 6.882 12.953 1.00 87.94 182 GLY A O 1
ATOM 1423 N N . ILE A 1 183 ? -21.172 7.624 14.464 1.00 90.19 183 ILE A N 1
ATOM 1424 C CA . ILE A 1 183 ? -20.538 8.627 13.598 1.00 90.19 183 ILE A CA 1
ATOM 1425 C C . ILE A 1 183 ? -19.388 7.981 12.816 1.00 90.19 183 ILE A C 1
ATOM 1427 O O . ILE A 1 183 ? -18.471 7.396 13.396 1.00 90.19 183 ILE A O 1
ATOM 1431 N N . VAL A 1 184 ? -19.430 8.086 11.485 1.00 91.31 184 VAL A N 1
ATOM 1432 C CA . VAL A 1 184 ? -18.405 7.541 10.579 1.00 91.31 184 VAL A CA 1
ATOM 1433 C C . VAL A 1 184 ? -17.346 8.599 10.278 1.00 91.31 184 VAL A C 1
ATOM 1435 O O . VAL A 1 184 ? -17.670 9.732 9.921 1.00 91.31 184 VAL A O 1
ATOM 1438 N N . GLY A 1 185 ? -16.071 8.214 10.338 1.00 87.94 185 GLY A N 1
ATOM 1439 C CA . GLY A 1 185 ? -14.974 9.082 9.912 1.00 87.94 185 GLY A CA 1
ATOM 1440 C C . GLY A 1 185 ? -14.993 9.328 8.399 1.00 87.94 185 GLY A C 1
ATOM 1441 O O . GLY A 1 185 ? -15.086 8.398 7.599 1.00 87.94 185 GLY A O 1
ATOM 1442 N N . ARG A 1 186 ? -14.847 10.580 7.957 1.00 87.75 186 ARG A N 1
ATOM 1443 C CA . ARG A 1 186 ? -14.714 10.908 6.529 1.00 87.75 186 ARG A CA 1
ATOM 1444 C C . ARG A 1 186 ? -13.529 11.831 6.301 1.00 87.75 186 ARG A C 1
ATOM 1446 O O . ARG A 1 186 ? -13.285 12.747 7.071 1.00 87.75 186 ARG A O 1
ATOM 1453 N N . MET A 1 187 ? -12.805 11.577 5.216 1.00 89.94 187 MET A N 1
ATOM 1454 C CA . MET A 1 187 ? -11.731 12.439 4.736 1.00 89.94 187 MET A CA 1
ATOM 1455 C C . MET A 1 187 ? -12.138 13.023 3.387 1.00 89.94 187 MET A C 1
ATOM 1457 O O . MET A 1 187 ? -12.397 12.271 2.442 1.00 89.94 187 MET A O 1
ATOM 1461 N N . ASN A 1 188 ? -12.194 14.351 3.323 1.00 85.94 188 ASN A N 1
ATOM 1462 C CA . ASN A 1 188 ? -12.414 15.103 2.092 1.00 85.94 188 ASN A CA 1
ATOM 1463 C C . ASN A 1 188 ? -11.065 15.460 1.438 1.00 85.94 188 ASN A C 1
ATOM 1465 O O . ASN A 1 188 ? -10.009 15.327 2.058 1.00 85.94 188 ASN A O 1
ATOM 1469 N N . GLY A 1 189 ? -11.098 15.847 0.163 1.00 85.31 189 GLY A N 1
ATOM 1470 C CA . GLY A 1 189 ? -9.917 16.192 -0.637 1.00 85.31 189 GLY A CA 1
ATOM 1471 C C . GLY A 1 189 ? -9.677 15.258 -1.826 1.00 85.31 189 GLY A C 1
ATOM 1472 O O . GLY A 1 189 ? -10.337 14.217 -1.971 1.00 85.31 189 GLY A O 1
ATOM 1473 N N . SER A 1 190 ? -8.728 15.651 -2.677 1.00 87.62 190 SER A N 1
ATOM 1474 C CA . SER A 1 190 ? -8.326 14.891 -3.858 1.00 87.62 190 SER A CA 1
ATOM 1475 C C . SER A 1 190 ? -7.099 14.015 -3.594 1.00 87.62 190 SER A C 1
ATOM 1477 O O . SER A 1 190 ? -6.159 14.396 -2.898 1.00 87.62 190 SER A O 1
ATOM 1479 N N . SER A 1 191 ? -7.090 12.820 -4.193 1.00 81.62 191 SER A N 1
ATOM 1480 C CA . SER A 1 191 ? -5.915 11.938 -4.166 1.00 81.62 191 SER A CA 1
ATOM 1481 C C . SER A 1 191 ? -4.768 12.473 -5.026 1.00 81.62 191 SER A C 1
ATOM 1483 O O . SER A 1 191 ? -3.614 12.201 -4.705 1.00 81.62 191 SER A O 1
ATOM 1485 N N . SER A 1 192 ? -5.070 13.211 -6.101 1.00 79.19 192 SER A N 1
ATOM 1486 C CA . SER A 1 192 ? -4.058 13.753 -7.018 1.00 79.19 192 SER A CA 1
ATOM 1487 C C . SER A 1 192 ? -3.311 14.936 -6.409 1.00 79.19 192 SER A C 1
ATOM 1489 O O . SER A 1 192 ? -2.090 14.976 -6.489 1.00 79.19 192 SER A O 1
ATOM 1491 N N . GLU A 1 193 ? -4.020 15.838 -5.726 1.00 83.56 193 GLU A N 1
ATOM 1492 C CA . GLU A 1 193 ? -3.423 16.974 -5.010 1.00 83.56 193 GLU A CA 1
ATOM 1493 C C . GLU A 1 193 ? -2.454 16.492 -3.929 1.00 83.56 193 GLU A C 1
ATOM 1495 O O . GLU A 1 193 ? -1.305 16.924 -3.883 1.00 83.56 193 GLU A O 1
ATOM 1500 N N . PHE A 1 194 ? -2.880 15.522 -3.110 1.00 85.06 194 PHE A N 1
ATOM 1501 C CA . PHE A 1 194 ? -2.012 14.924 -2.096 1.00 85.06 194 PHE A CA 1
ATOM 1502 C C . PHE A 1 194 ? -0.763 14.288 -2.714 1.00 85.06 194 PHE A C 1
ATOM 1504 O O . PHE A 1 194 ? 0.334 14.406 -2.171 1.00 85.06 194 PHE A O 1
ATOM 1511 N N . ALA A 1 195 ? -0.924 13.599 -3.844 1.00 84.06 195 ALA A N 1
ATOM 1512 C CA . ALA A 1 195 ? 0.180 12.928 -4.507 1.00 84.06 195 ALA A CA 1
ATOM 1513 C C . ALA A 1 195 ? 1.174 13.917 -5.123 1.00 84.06 195 ALA A C 1
ATOM 1515 O O . ALA A 1 195 ? 2.376 13.716 -4.981 1.00 84.06 195 ALA A O 1
ATOM 1516 N N . PHE A 1 196 ? 0.684 15.001 -5.727 1.00 86.19 196 PHE A N 1
ATOM 1517 C CA . PHE A 1 196 ? 1.523 16.058 -6.280 1.00 86.19 196 PHE A CA 1
ATOM 1518 C C . PHE A 1 196 ? 2.306 16.789 -5.189 1.00 86.19 196 PHE A C 1
ATOM 1520 O O . PHE A 1 196 ? 3.518 16.914 -5.305 1.00 86.19 196 PHE A O 1
ATOM 1527 N N . VAL A 1 197 ? 1.644 17.184 -4.095 1.00 87.56 197 VAL A N 1
ATOM 1528 C CA . VAL A 1 197 ? 2.307 17.832 -2.951 1.00 87.56 197 VAL A CA 1
ATOM 1529 C C . VAL A 1 197 ? 3.335 16.900 -2.312 1.00 87.56 197 VAL A C 1
ATOM 1531 O O . VAL A 1 197 ? 4.441 17.321 -1.999 1.00 87.56 197 VAL A O 1
ATOM 1534 N N . SER A 1 198 ? 3.001 15.617 -2.144 1.00 83.38 198 SER A N 1
ATOM 1535 C CA . SER A 1 198 ? 3.942 14.648 -1.578 1.00 83.38 198 SER A CA 1
ATOM 1536 C C . SER A 1 198 ? 5.138 14.393 -2.498 1.00 83.38 198 SER A C 1
ATOM 1538 O O . SER A 1 198 ? 6.231 14.133 -1.997 1.00 83.38 198 SER A O 1
ATOM 1540 N N . TRP A 1 199 ? 4.939 14.432 -3.817 1.00 87.50 199 TRP A N 1
ATOM 1541 C CA . TRP A 1 199 ? 6.011 14.277 -4.795 1.00 87.50 199 TRP A CA 1
ATOM 1542 C C . TRP A 1 199 ? 6.896 15.524 -4.852 1.00 87.50 199 TRP A C 1
ATOM 1544 O O . TRP A 1 199 ? 8.111 15.396 -4.751 1.00 87.50 199 TRP A O 1
ATOM 1554 N N . SER A 1 200 ? 6.311 16.725 -4.897 1.00 83.69 200 SER A N 1
ATOM 1555 C CA . SER A 1 200 ? 7.077 17.975 -4.886 1.00 83.69 200 SER A CA 1
ATOM 1556 C C . SER A 1 200 ? 7.860 18.153 -3.586 1.00 83.69 200 SER A C 1
ATOM 1558 O O . SER A 1 200 ? 9.027 18.526 -3.626 1.00 83.69 200 SER A O 1
ATOM 1560 N N . SER A 1 201 ? 7.281 17.794 -2.434 1.00 81.94 201 SER A N 1
ATOM 1561 C CA . SER A 1 201 ? 8.002 17.822 -1.156 1.00 81.94 201 SER A CA 1
ATOM 1562 C C . SER A 1 201 ? 9.178 16.848 -1.111 1.00 81.94 201 SER A C 1
ATOM 1564 O O . SER A 1 201 ? 10.160 17.122 -0.436 1.00 81.94 201 SER A O 1
ATOM 1566 N N . ALA A 1 202 ? 9.091 15.724 -1.829 1.00 81.38 202 ALA A N 1
ATOM 1567 C CA . ALA A 1 202 ? 10.170 14.742 -1.896 1.00 81.38 202 ALA A CA 1
ATOM 1568 C C . ALA A 1 202 ? 11.317 15.173 -2.826 1.00 81.38 202 ALA A C 1
ATOM 1570 O O . ALA A 1 202 ? 12.370 14.554 -2.785 1.00 81.38 202 ALA A O 1
ATOM 1571 N N . LEU A 1 203 ? 11.109 16.195 -3.664 1.00 79.81 203 LEU A N 1
ATOM 1572 C CA . LEU A 1 203 ? 12.156 16.805 -4.490 1.00 79.81 203 LEU A CA 1
ATOM 1573 C C . LEU A 1 203 ? 12.863 17.974 -3.789 1.00 79.81 203 LEU A C 1
ATOM 1575 O O . LEU A 1 203 ? 13.951 18.358 -4.203 1.00 79.81 203 LEU A O 1
ATOM 1579 N N . LEU A 1 204 ? 12.223 18.571 -2.778 1.00 80.06 204 LEU A N 1
ATOM 1580 C CA . LEU A 1 204 ? 12.722 19.749 -2.057 1.00 80.06 204 LEU A CA 1
ATOM 1581 C C . LEU A 1 204 ? 13.587 19.406 -0.830 1.00 80.06 204 LEU A C 1
ATOM 1583 O O . LEU A 1 204 ? 14.173 20.314 -0.245 1.00 80.06 204 LEU A O 1
ATOM 1587 N N . TYR A 1 205 ? 13.650 18.130 -0.447 1.00 67.19 205 TYR A N 1
ATOM 1588 C CA . TYR A 1 205 ? 14.470 17.585 0.641 1.00 67.19 205 TYR A CA 1
ATOM 1589 C C . TYR A 1 205 ? 15.485 16.595 0.082 1.00 67.19 205 TYR A C 1
ATOM 1591 O O . TYR A 1 205 ? 16.628 16.599 0.586 1.00 67.19 205 TYR A O 1
#

Mean predicted aligned error: 14.71 Å

pLDDT: mean 80.57, std 17.09, range [39.81, 97.25]

Sequence (205 aa):
MQSRLTPATTIGAAPALASEVPSFAASVLAAPVLTSSPPATPSAPVLTEPERLPFTWVGSPWSLVRICIFNAFLTVLTVGVYNFWGRTEIRRRTWSSVHLLGDPLVYHGTGRELFRGFMTIFAMVLVPILLIGTVMIVLYGQASMVWGLYQAGLFLVVYPLLKAIATYRARRYRLSRTTWRGIVGRMNGSSSEFAFVSWSSALLY